Protein AF-A0AAN4ILU3-F1 (afdb_monomer_lite)

Sequence (210 aa):
MNDNFFTFRKIKVTGFNKLDAIIEFGSKLTILYGGSDSGKTYIYYLIRYLLGSEKLKNKDIDHAQGYDLAYLEFNFQGRVMTIERSLQDSAHYRLYDSSIENVSEANLLMVFSKSASSKKSFSSYFYGRLNFKEAKVRTNLSNTLHKFNLNNVFEFFCIDELRVLTEKSLILSDIPSEETKRKSEFKFLLTQRDDTNSLAEKPNKKARYF

InterPro domains:
  IPR027417 P-loop containing nucleoside triphosphate hydrolase [G3DSA:3.40.50.300] (6-152)
  IPR038729 Rad50/SbcC-type AAA domain [PF13476] (15-198)

Secondary structure (DSSP, 8-state):
-----EEEEEEEEE-TTSPPEEEEPPSS------STTSSHHHHHHHHHHHTT-SS-TTTT-GGGTT--EEEEEEEETTEEEEEEEESSTT--EEEESS-GGG--GGGEEEEE-SSTTSTTSHHHHHHHHTT-TT-EEE-STT--EEE--HHHHHHHHS--HHHHTSSS-TTS-SSGGGHHHHHHHHHHHHH---STTPPP----TT----

Structure (mmCIF, N/CA/C/O backbone):
data_AF-A0AAN4ILU3-F1
#
_entry.id   AF-A0AAN4ILU3-F1
#
loop_
_atom_site.group_PDB
_atom_site.id
_atom_site.type_symbol
_atom_site.label_atom_id
_atom_site.label_alt_id
_atom_site.label_comp_id
_atom_site.label_asym_id
_atom_site.label_entity_id
_atom_site.label_seq_id
_atom_site.pdbx_PDB_ins_code
_atom_site.Cartn_x
_atom_site.Cartn_y
_atom_site.Cartn_z
_atom_site.occupancy
_atom_site.B_iso_or_equiv
_atom_site.auth_seq_id
_atom_site.auth_comp_id
_atom_site.auth_asym_id
_atom_site.auth_atom_id
_atom_site.pdbx_PDB_model_num
ATOM 1 N N . MET A 1 1 ? -9.422 -19.130 -15.660 1.00 37.56 1 MET A N 1
ATOM 2 C CA . MET A 1 1 ? -9.490 -17.668 -15.446 1.00 37.56 1 MET A CA 1
ATOM 3 C C . MET A 1 1 ? -8.247 -17.286 -14.668 1.00 37.56 1 MET A C 1
ATOM 5 O O . MET A 1 1 ? -7.858 -18.057 -13.807 1.00 37.56 1 MET A O 1
ATOM 9 N N . ASN A 1 2 ? -7.554 -16.204 -15.021 1.00 43.72 2 ASN A N 1
ATOM 10 C CA . ASN A 1 2 ? -6.330 -15.837 -14.306 1.00 43.72 2 ASN A CA 1
ATOM 11 C C . ASN A 1 2 ? -6.700 -15.322 -12.910 1.00 43.72 2 ASN A C 1
ATOM 13 O O . ASN A 1 2 ? -7.119 -14.180 -12.776 1.00 43.72 2 ASN A O 1
ATOM 17 N N . ASP A 1 3 ? -6.507 -16.144 -11.882 1.00 54.38 3 ASP A N 1
ATOM 18 C CA . ASP A 1 3 ? -6.801 -15.816 -10.478 1.00 54.38 3 ASP A CA 1
ATOM 19 C C . ASP A 1 3 ? -5.844 -14.764 -9.876 1.00 54.38 3 ASP A C 1
ATOM 21 O O . ASP A 1 3 ? -5.890 -14.473 -8.687 1.00 54.38 3 ASP A O 1
ATOM 25 N N . ASN A 1 4 ? -4.983 -14.137 -10.685 1.00 61.78 4 ASN A N 1
ATOM 26 C CA . ASN A 1 4 ? -3.936 -13.204 -10.251 1.00 61.78 4 ASN A CA 1
ATOM 27 C C . ASN A 1 4 ? -4.419 -11.762 -9.999 1.00 61.78 4 ASN A C 1
ATOM 29 O O . ASN A 1 4 ? -3.598 -10.846 -9.947 1.00 61.78 4 ASN A O 1
ATOM 33 N N . PHE A 1 5 ? -5.724 -11.526 -9.856 1.00 76.00 5 PHE A N 1
ATOM 34 C CA . PHE A 1 5 ? -6.229 -10.185 -9.567 1.00 76.00 5 PHE A CA 1
ATOM 35 C C . PHE A 1 5 ? -5.961 -9.796 -8.114 1.00 76.00 5 PHE A C 1
ATOM 37 O O . PHE A 1 5 ? -6.163 -10.582 -7.189 1.00 76.00 5 PHE A O 1
ATOM 44 N N . PHE A 1 6 ? -5.513 -8.557 -7.939 1.00 86.94 6 PHE A N 1
ATOM 45 C CA . PHE A 1 6 ? -5.380 -7.913 -6.645 1.00 86.94 6 PHE A CA 1
ATOM 46 C C . PHE A 1 6 ? -6.500 -6.885 -6.502 1.00 86.94 6 PHE A C 1
ATOM 48 O O . PHE A 1 6 ? -6.551 -5.924 -7.268 1.00 86.94 6 PHE A O 1
ATOM 55 N N . THR A 1 7 ? -7.419 -7.099 -5.563 1.00 91.25 7 THR A N 1
ATOM 56 C CA . THR A 1 7 ? -8.599 -6.234 -5.386 1.00 91.25 7 THR A CA 1
ATOM 57 C C . THR A 1 7 ? -8.759 -5.835 -3.930 1.00 91.25 7 THR A C 1
ATOM 59 O O . THR A 1 7 ? -8.794 -6.712 -3.066 1.00 91.25 7 THR A O 1
ATOM 62 N N . PHE A 1 8 ? -8.929 -4.544 -3.653 1.00 94.94 8 PHE A N 1
ATOM 63 C CA . PHE A 1 8 ? -9.269 -4.071 -2.311 1.00 94.94 8 PHE A CA 1
ATOM 64 C C . PHE A 1 8 ? -10.691 -4.477 -1.924 1.00 94.94 8 PHE A C 1
ATOM 66 O O . PHE A 1 8 ? -11.580 -4.510 -2.772 1.00 94.94 8 PHE A O 1
ATOM 73 N N . ARG A 1 9 ? -10.897 -4.774 -0.639 1.00 96.56 9 ARG A N 1
ATOM 74 C CA . ARG A 1 9 ? -12.207 -5.124 -0.070 1.00 96.56 9 ARG A CA 1
ATOM 75 C C . ARG A 1 9 ? -12.631 -4.153 1.016 1.00 96.56 9 ARG A C 1
ATOM 77 O O . ARG A 1 9 ? -13.738 -3.632 0.975 1.00 96.56 9 ARG A O 1
ATOM 84 N N . LYS A 1 10 ? -11.741 -3.884 1.969 1.00 97.88 10 LYS A N 1
ATOM 85 C CA . LYS A 1 10 ? -12.025 -3.003 3.102 1.00 97.88 10 LYS A CA 1
ATOM 86 C C . LYS A 1 10 ? -10.745 -2.333 3.581 1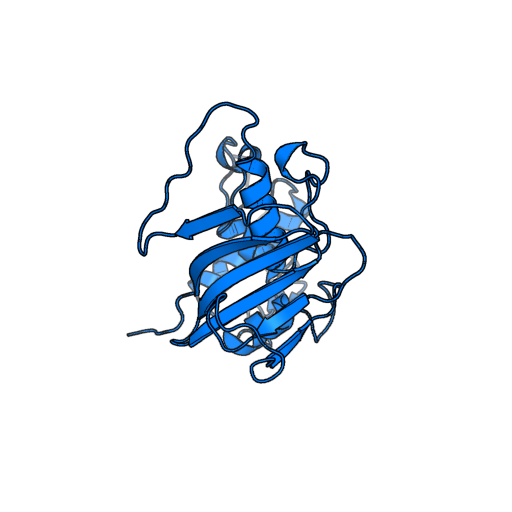.00 97.88 10 LYS A C 1
ATOM 88 O O . LYS A 1 10 ? -9.688 -2.960 3.594 1.00 97.88 10 LYS A O 1
ATOM 93 N N . ILE A 1 11 ? -10.841 -1.077 3.992 1.00 97.81 11 ILE A N 1
ATOM 94 C CA . ILE A 1 11 ? -9.804 -0.396 4.770 1.00 97.81 11 ILE A CA 1
ATOM 95 C C . ILE A 1 11 ? -10.413 0.052 6.098 1.00 97.81 11 ILE A C 1
ATOM 97 O O . ILE A 1 11 ? -11.548 0.528 6.125 1.00 97.81 11 ILE A O 1
ATOM 101 N N . LYS A 1 12 ? -9.680 -0.139 7.194 1.00 97.69 12 LYS A N 1
ATOM 102 C CA . LYS A 1 12 ? -10.098 0.243 8.550 1.00 97.69 12 LYS A CA 1
ATOM 103 C C . LYS A 1 12 ? -8.968 0.976 9.242 1.00 97.69 12 LYS A C 1
ATOM 105 O O . LYS A 1 12 ? -7.814 0.570 9.107 1.00 97.69 12 LYS A O 1
ATOM 110 N N . VAL A 1 13 ? -9.296 1.996 10.017 1.00 96.19 13 VAL A N 1
ATOM 111 C CA . VAL A 1 13 ? -8.383 2.580 11.002 1.00 96.19 13 VAL A CA 1
ATOM 112 C C . VAL A 1 13 ? -9.001 2.479 12.388 1.00 96.19 13 VAL A C 1
ATOM 114 O O . VAL A 1 13 ? -10.208 2.657 12.546 1.00 96.19 13 VAL A O 1
ATOM 117 N N . THR A 1 14 ? -8.170 2.158 13.376 1.00 96.00 14 THR A N 1
ATOM 118 C CA . THR A 1 14 ? -8.584 1.931 14.765 1.00 96.00 14 THR A CA 1
ATOM 119 C C . THR A 1 14 ? -7.681 2.714 15.708 1.00 96.00 14 THR A C 1
ATOM 121 O O . THR A 1 14 ? -6.510 2.963 15.403 1.00 96.00 14 THR A O 1
ATOM 124 N N . GLY A 1 15 ? -8.212 3.107 16.858 1.00 95.06 15 GLY A N 1
ATOM 125 C CA . GLY A 1 15 ? -7.497 3.926 17.829 1.00 95.06 15 GLY A CA 1
ATOM 126 C C . GLY A 1 15 ? -8.102 3.809 19.216 1.00 95.06 15 GLY A C 1
ATOM 127 O O . GLY A 1 15 ? -9.288 3.502 19.358 1.00 95.06 15 GLY A O 1
ATOM 128 N N . PHE A 1 16 ? -7.296 4.033 20.250 1.00 92.81 16 PHE A N 1
ATOM 129 C CA . PHE A 1 16 ? -7.795 3.966 21.622 1.00 92.81 16 PHE A CA 1
ATOM 130 C C . PHE A 1 16 ? -8.901 5.009 21.851 1.00 92.81 16 PHE A C 1
ATOM 132 O O . PHE A 1 16 ? -8.722 6.192 21.566 1.00 92.81 16 PHE A O 1
ATOM 139 N N . ASN A 1 17 ? -10.055 4.574 22.370 1.00 92.19 17 ASN A N 1
ATOM 140 C CA . ASN A 1 17 ? -11.247 5.411 22.577 1.00 92.19 17 ASN A CA 1
ATOM 141 C C . ASN A 1 17 ? -11.759 6.144 21.317 1.00 92.19 17 ASN A C 1
ATOM 143 O O . ASN A 1 17 ? -12.451 7.160 21.426 1.00 92.19 17 ASN A O 1
ATOM 147 N N . LYS A 1 18 ? -11.452 5.639 20.118 1.00 93.81 18 LYS A N 1
ATOM 148 C CA . LYS A 1 18 ? -12.031 6.103 18.853 1.00 93.81 18 LYS A CA 1
ATOM 149 C C . LYS A 1 18 ? -12.938 5.023 18.281 1.00 93.81 18 LYS A C 1
ATOM 151 O O . LYS A 1 18 ? -12.657 3.837 18.410 1.00 93.81 18 LYS A O 1
ATOM 156 N N . LEU A 1 19 ? -14.025 5.447 17.642 1.00 95.62 19 LEU A N 1
ATOM 157 C CA . LEU A 1 19 ? -14.807 4.543 16.805 1.00 95.62 19 LEU A CA 1
ATOM 158 C C . LEU A 1 19 ? -13.986 4.179 15.572 1.00 95.62 19 LEU A C 1
ATOM 160 O O . LEU A 1 19 ? -13.342 5.049 14.988 1.00 95.62 19 LEU A O 1
ATOM 164 N N . ASP A 1 20 ? -14.040 2.914 15.174 1.00 96.12 20 ASP A N 1
ATOM 165 C CA . ASP A 1 20 ? -13.395 2.454 13.951 1.00 96.12 20 ASP A CA 1
ATOM 166 C C . ASP A 1 20 ? -13.955 3.212 12.741 1.00 96.12 20 ASP A C 1
ATOM 168 O O . ASP A 1 20 ? -15.171 3.279 12.538 1.00 96.12 20 ASP A O 1
ATOM 172 N N . ALA A 1 21 ? -13.068 3.749 11.902 1.00 94.94 21 ALA A N 1
ATOM 173 C CA . ALA A 1 21 ? -13.454 4.286 10.603 1.00 94.94 21 ALA A CA 1
ATOM 174 C C . ALA A 1 21 ? -13.175 3.242 9.524 1.00 94.94 21 ALA A C 1
ATOM 176 O O . ALA A 1 21 ? -12.057 2.736 9.405 1.00 94.94 21 ALA A O 1
ATOM 177 N N . ILE A 1 22 ? -14.206 2.919 8.745 1.00 96.62 22 ILE A N 1
ATOM 178 C CA . ILE A 1 22 ? -14.201 1.822 7.777 1.00 96.62 22 ILE A CA 1
ATOM 179 C C . ILE A 1 22 ? -14.662 2.341 6.418 1.00 96.62 22 ILE A C 1
ATOM 181 O O . ILE A 1 22 ? -15.647 3.070 6.321 1.00 96.62 22 ILE A O 1
ATOM 185 N N . ILE A 1 23 ? -13.973 1.919 5.361 1.00 96.56 23 ILE A N 1
ATOM 186 C CA . ILE A 1 23 ? -14.431 2.064 3.978 1.00 96.56 23 ILE A CA 1
ATOM 187 C C . ILE A 1 23 ? -14.477 0.676 3.351 1.00 96.56 23 ILE A C 1
ATOM 189 O O . ILE A 1 23 ? -13.476 -0.043 3.336 1.00 96.56 23 ILE A O 1
ATOM 193 N N . GLU A 1 24 ? -15.637 0.324 2.807 1.00 97.12 24 GLU A N 1
ATOM 194 C CA . GLU A 1 24 ? -15.836 -0.889 2.019 1.00 97.12 24 GLU A CA 1
ATOM 195 C C . GLU A 1 24 ? -15.724 -0.554 0.531 1.00 97.12 24 GLU A C 1
ATOM 197 O O . GLU A 1 24 ? -16.360 0.377 0.035 1.00 97.12 24 GLU A O 1
ATOM 202 N N . PHE A 1 25 ? -14.890 -1.303 -0.186 1.00 96.50 25 PHE A N 1
ATOM 203 C CA . PHE A 1 25 ? -14.702 -1.130 -1.618 1.00 96.50 25 PHE A CA 1
ATOM 204 C C . PHE A 1 25 ? -15.668 -2.031 -2.386 1.00 96.50 25 PHE A C 1
ATOM 206 O O . PHE A 1 25 ? -15.774 -3.232 -2.133 1.00 96.50 25 PHE A O 1
ATOM 213 N N . GLY A 1 26 ? -16.344 -1.454 -3.375 1.00 93.56 26 GLY A N 1
ATOM 214 C CA . GLY A 1 26 ? -17.123 -2.204 -4.348 1.00 93.56 26 GLY A CA 1
ATOM 215 C C . GLY A 1 26 ? -16.232 -3.093 -5.219 1.00 93.56 26 GLY A C 1
ATOM 216 O O . GLY A 1 26 ? -15.081 -2.770 -5.506 1.00 93.56 26 GLY A O 1
ATOM 217 N N . SER A 1 27 ? -16.797 -4.193 -5.718 1.00 87.38 27 SER A N 1
ATOM 218 C CA . SER A 1 27 ? -16.075 -5.196 -6.520 1.00 87.38 27 SER A CA 1
ATOM 219 C C . SER A 1 27 ? -15.610 -4.712 -7.900 1.00 87.38 27 SER A C 1
ATOM 221 O O . SER A 1 27 ? -14.814 -5.391 -8.547 1.00 87.38 27 SER A O 1
ATOM 223 N N . LYS A 1 28 ? -16.118 -3.565 -8.371 1.00 88.56 28 LYS A N 1
ATOM 224 C CA . LYS A 1 28 ? -15.802 -2.992 -9.692 1.00 88.56 28 LYS A CA 1
ATOM 225 C C . LYS A 1 28 ? -15.369 -1.533 -9.623 1.00 88.56 28 LYS A C 1
ATOM 227 O O . LYS A 1 28 ? -14.376 -1.165 -10.238 1.00 88.56 28 LYS A O 1
ATOM 232 N N . LEU A 1 29 ? -16.129 -0.706 -8.909 1.00 91.88 29 LEU A N 1
ATOM 233 C CA . LEU A 1 29 ? -15.893 0.728 -8.796 1.00 91.88 29 LEU A CA 1
ATOM 234 C C . LEU A 1 29 ? -16.312 1.204 -7.409 1.00 91.88 29 LEU A C 1
ATOM 236 O O . LEU A 1 29 ? -17.384 0.848 -6.926 1.00 91.88 29 LEU A O 1
ATOM 240 N N . THR A 1 30 ? -15.468 2.038 -6.811 1.00 94.38 30 THR A N 1
ATOM 241 C CA . THR A 1 30 ? -15.756 2.769 -5.577 1.00 94.38 30 THR A CA 1
ATOM 242 C C . THR A 1 30 ? -15.466 4.236 -5.842 1.00 94.38 30 THR A C 1
ATOM 244 O O . THR A 1 30 ? -14.364 4.564 -6.276 1.00 94.38 30 THR A O 1
ATOM 247 N N . ILE A 1 31 ? -16.437 5.111 -5.589 1.00 94.38 31 ILE A N 1
ATOM 248 C CA . ILE A 1 31 ? -16.259 6.561 -5.693 1.00 94.38 31 ILE A CA 1
ATOM 249 C C . ILE A 1 31 ? -16.353 7.137 -4.285 1.00 94.38 31 ILE A C 1
ATOM 251 O O . ILE A 1 31 ? -17.403 7.066 -3.652 1.00 94.38 31 ILE A O 1
ATOM 255 N N . LEU A 1 32 ? -15.252 7.712 -3.805 1.00 91.81 32 LEU A N 1
ATOM 256 C CA . LEU A 1 32 ? -15.216 8.446 -2.545 1.00 91.81 32 LEU A CA 1
ATOM 257 C C . LEU A 1 32 ? -15.432 9.930 -2.840 1.00 91.81 32 LEU A C 1
ATOM 259 O O . LEU A 1 32 ? -14.599 10.564 -3.488 1.00 91.81 32 LEU A O 1
ATOM 263 N N . TYR A 1 33 ? -16.546 10.481 -2.369 1.00 91.88 33 TYR A N 1
ATOM 264 C CA . TYR A 1 33 ? -16.917 11.879 -2.578 1.00 91.88 33 TYR A CA 1
ATOM 265 C C . TYR A 1 33 ? -17.096 12.602 -1.239 1.00 91.88 33 TYR A C 1
ATOM 267 O O . TYR A 1 33 ? -17.330 11.986 -0.204 1.00 91.88 33 TYR A O 1
ATOM 275 N N . GLY A 1 34 ? -16.949 13.925 -1.254 1.00 89.12 34 GLY A N 1
ATOM 276 C CA . GLY A 1 34 ? -17.040 14.775 -0.066 1.00 89.12 34 GLY A CA 1
ATOM 277 C C . GLY A 1 34 ? -16.370 16.126 -0.301 1.00 89.12 34 GLY A C 1
ATOM 278 O O . GLY A 1 34 ? -15.635 16.278 -1.281 1.00 89.12 34 GLY A O 1
ATOM 279 N N . GLY A 1 35 ? -16.596 17.088 0.597 1.00 86.56 35 GLY A N 1
ATOM 280 C CA . GLY A 1 35 ? -16.031 18.442 0.507 1.00 86.56 35 GLY A CA 1
ATOM 281 C C . GLY A 1 35 ? -14.499 18.474 0.469 1.00 86.56 35 GLY A C 1
ATOM 282 O O . GLY A 1 35 ? -13.842 17.471 0.752 1.00 86.56 35 GLY A O 1
ATOM 283 N N . SER A 1 36 ? -13.907 19.609 0.094 1.00 81.75 36 SER A N 1
ATOM 284 C CA . SER A 1 36 ? -12.446 19.763 0.164 1.00 81.75 36 SER A CA 1
ATOM 285 C C . SER A 1 36 ? -11.936 19.478 1.584 1.00 81.75 36 SER A C 1
ATOM 287 O O . SER A 1 36 ? -12.674 19.659 2.548 1.00 81.75 36 SER A O 1
ATOM 289 N N . ASP A 1 37 ? -10.706 18.977 1.692 1.00 79.81 37 ASP A N 1
ATOM 290 C CA . ASP A 1 37 ? -10.033 18.661 2.965 1.00 79.81 37 ASP A CA 1
ATOM 291 C C . ASP A 1 37 ? -10.713 17.600 3.862 1.00 79.81 37 ASP A C 1
ATOM 293 O O . ASP A 1 37 ? -10.384 17.409 5.024 1.00 79.81 37 ASP A O 1
ATOM 297 N N . SER A 1 38 ? -11.628 16.803 3.304 1.00 84.12 38 SER A N 1
ATOM 298 C CA . SER A 1 38 ? -12.340 15.750 4.046 1.00 84.12 38 SER A CA 1
ATOM 299 C C . SER A 1 38 ? -11.543 14.444 4.246 1.00 84.12 38 SER A C 1
ATOM 301 O O . SER A 1 38 ? -12.139 13.379 4.400 1.00 84.12 38 SER A O 1
ATOM 303 N N . GLY A 1 39 ? -10.214 14.459 4.104 1.00 85.44 39 GLY A N 1
ATOM 304 C CA . GLY A 1 39 ? -9.369 13.259 4.240 1.00 85.44 39 GLY A CA 1
ATOM 305 C C . GLY A 1 39 ? -9.294 12.311 3.025 1.00 85.44 39 GLY A C 1
ATOM 306 O O . GLY A 1 39 ? -8.656 11.263 3.111 1.00 85.44 39 GLY A O 1
ATOM 307 N N . LYS A 1 40 ? -9.861 12.660 1.859 1.00 90.88 40 LYS A N 1
ATOM 308 C CA . LYS A 1 40 ? -9.776 11.826 0.631 1.00 90.88 40 LYS A CA 1
ATOM 309 C C . LYS A 1 40 ? -8.332 11.562 0.191 1.00 90.88 40 LYS A C 1
ATOM 311 O O . LYS A 1 40 ? -7.943 10.420 -0.046 1.00 90.88 40 LYS A O 1
ATOM 316 N N . THR A 1 41 ? -7.518 12.613 0.143 1.00 90.81 41 THR A N 1
ATOM 317 C CA . THR A 1 41 ? -6.097 12.524 -0.223 1.00 90.81 41 THR A CA 1
ATOM 318 C C . THR A 1 41 ? -5.301 11.713 0.805 1.00 90.81 41 THR A C 1
ATOM 320 O O . THR A 1 41 ? -4.363 11.002 0.450 1.00 90.81 41 THR A O 1
ATOM 323 N N . TYR A 1 42 ? -5.703 11.743 2.079 1.00 92.19 42 TYR A N 1
ATOM 324 C CA . TYR A 1 42 ? -5.103 10.902 3.113 1.00 92.19 42 TYR A CA 1
ATOM 325 C C . TYR A 1 42 ? -5.381 9.415 2.885 1.00 92.19 42 TYR A C 1
ATOM 327 O O . TYR A 1 42 ? -4.452 8.619 2.966 1.00 92.19 42 TYR A O 1
ATOM 335 N N . ILE A 1 43 ? -6.609 9.035 2.512 1.00 92.94 43 ILE A N 1
ATOM 336 C CA . ILE A 1 43 ? -6.954 7.636 2.198 1.00 92.94 43 ILE A CA 1
ATOM 337 C C . ILE A 1 43 ? -6.069 7.094 1.066 1.00 92.94 43 ILE A C 1
ATOM 339 O O . ILE A 1 43 ? -5.560 5.977 1.162 1.00 92.94 43 ILE A O 1
ATOM 343 N N . TYR A 1 44 ? -5.812 7.898 0.029 1.00 92.56 44 TYR A N 1
ATOM 344 C CA . TYR A 1 44 ? -4.876 7.538 -1.041 1.00 92.56 44 TYR A CA 1
ATOM 345 C C . TYR A 1 44 ? -3.470 7.227 -0.498 1.00 92.56 44 TYR A C 1
ATOM 347 O O . TYR A 1 44 ? -2.892 6.175 -0.796 1.00 92.56 44 TYR A O 1
ATOM 355 N N . TYR A 1 45 ? -2.921 8.109 0.343 1.00 92.25 45 TYR A N 1
ATOM 356 C CA . TYR A 1 45 ? -1.603 7.893 0.943 1.00 92.25 45 TYR A CA 1
ATOM 357 C C . TYR A 1 45 ? -1.580 6.743 1.947 1.00 92.25 45 TYR A C 1
ATOM 359 O O . TYR A 1 45 ? -0.563 6.055 2.048 1.00 92.25 45 TYR A O 1
ATOM 367 N N . LEU A 1 46 ? -2.688 6.490 2.637 1.00 93.75 46 LEU A N 1
ATOM 368 C CA . LEU A 1 46 ? -2.835 5.370 3.550 1.00 93.75 46 LEU A CA 1
ATOM 369 C C . LEU A 1 46 ? -2.788 4.033 2.805 1.00 93.75 46 LEU A C 1
ATOM 371 O O . LEU A 1 46 ? -2.052 3.137 3.211 1.00 93.75 46 LEU A O 1
ATOM 375 N N . ILE A 1 47 ? -3.481 3.917 1.668 1.00 93.50 47 ILE A N 1
ATOM 376 C CA . ILE A 1 47 ? -3.396 2.734 0.798 1.00 93.50 47 ILE A CA 1
ATOM 377 C C . ILE A 1 47 ? -1.955 2.543 0.315 1.00 93.50 47 ILE A C 1
ATOM 379 O O . ILE A 1 47 ? -1.385 1.465 0.475 1.00 93.50 47 ILE A O 1
ATOM 383 N N . ARG A 1 48 ? -1.316 3.599 -0.206 1.00 90.94 48 ARG A N 1
ATOM 384 C CA . ARG A 1 48 ? 0.100 3.570 -0.620 1.00 90.94 48 ARG A CA 1
ATOM 385 C C . ARG A 1 48 ? 1.026 3.106 0.507 1.00 90.94 48 ARG A C 1
ATOM 387 O O . ARG A 1 48 ? 1.975 2.364 0.259 1.00 90.94 48 ARG A O 1
ATOM 394 N N . TYR A 1 49 ? 0.767 3.557 1.729 1.00 91.06 49 TYR A N 1
ATOM 395 C CA . TYR A 1 49 ? 1.522 3.191 2.919 1.00 91.06 49 TYR A CA 1
ATOM 396 C C . TYR A 1 49 ? 1.318 1.723 3.300 1.00 91.06 49 TYR A C 1
ATOM 398 O O . TYR A 1 49 ? 2.297 1.012 3.516 1.00 91.06 49 TYR A O 1
ATOM 406 N N . LEU A 1 50 ? 0.084 1.222 3.301 1.00 92.12 50 LEU A N 1
ATOM 407 C CA . LEU A 1 50 ? -0.209 -0.193 3.561 1.00 92.12 50 LEU A CA 1
ATOM 408 C C . LEU A 1 50 ? 0.413 -1.110 2.494 1.00 92.12 50 LEU A C 1
ATOM 410 O O . LEU A 1 50 ? 0.887 -2.193 2.820 1.00 92.12 50 LEU A O 1
ATOM 414 N N . LEU A 1 51 ? 0.544 -0.631 1.254 1.00 89.62 51 LEU A N 1
ATOM 415 C CA . LEU A 1 51 ? 1.235 -1.313 0.149 1.00 89.62 51 LEU A CA 1
ATOM 416 C C . LEU A 1 51 ? 2.764 -1.123 0.142 1.00 89.62 51 LEU A C 1
ATOM 418 O O . LEU A 1 51 ? 3.421 -1.351 -0.873 1.00 89.62 51 LEU A O 1
ATOM 422 N N . GLY A 1 52 ? 3.356 -0.716 1.267 1.00 87.75 52 GLY A N 1
ATOM 423 C CA . GLY A 1 52 ? 4.804 -0.765 1.469 1.00 87.75 52 GLY A CA 1
ATOM 424 C C . GLY A 1 52 ? 5.569 0.534 1.214 1.00 87.75 52 GLY A C 1
ATOM 425 O O . GLY A 1 52 ? 6.798 0.517 1.294 1.00 87.75 52 GLY A O 1
ATOM 426 N N . SER A 1 53 ? 4.904 1.674 0.975 1.00 87.06 53 SER A N 1
ATOM 427 C CA . SER A 1 53 ? 5.597 2.970 1.058 1.00 87.06 53 SER A CA 1
ATOM 428 C C . SER A 1 53 ? 6.196 3.156 2.462 1.00 87.06 53 SER A C 1
ATOM 430 O O . SER A 1 53 ? 5.573 2.824 3.470 1.00 87.06 53 SER A O 1
ATOM 432 N N . GLU A 1 54 ? 7.422 3.675 2.557 1.00 85.88 54 GLU A N 1
ATOM 433 C CA . GLU A 1 54 ? 8.144 3.727 3.840 1.00 85.88 54 GLU A CA 1
ATOM 434 C C . GLU A 1 54 ? 7.544 4.729 4.832 1.00 85.88 54 GLU A C 1
ATOM 436 O O . GLU A 1 54 ? 7.573 4.487 6.040 1.00 85.88 54 GLU A O 1
ATOM 441 N N . LYS A 1 55 ? 6.984 5.829 4.314 1.00 87.00 55 LYS A N 1
ATOM 442 C CA . LYS A 1 55 ? 6.396 6.926 5.087 1.00 87.00 55 LYS A CA 1
ATOM 443 C C . LYS A 1 55 ? 4.947 7.155 4.683 1.00 87.00 55 LYS A C 1
ATOM 445 O O . LYS A 1 55 ? 4.628 7.157 3.491 1.00 87.00 55 LYS A O 1
ATOM 450 N N . LEU A 1 56 ? 4.102 7.399 5.679 1.00 89.00 56 LEU A N 1
ATOM 451 C CA . LEU A 1 56 ? 2.755 7.911 5.476 1.00 89.00 56 LEU A CA 1
ATOM 452 C C .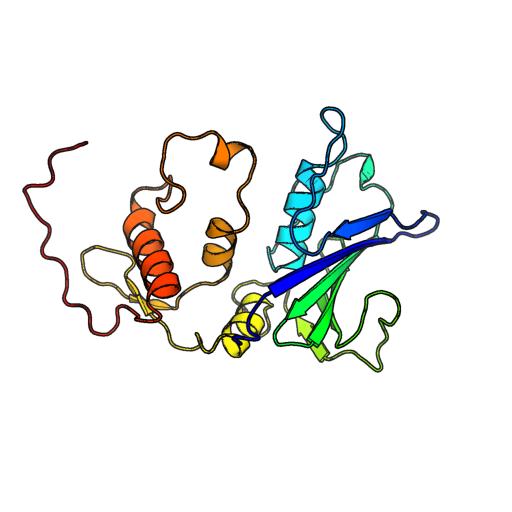 LEU A 1 56 ? 2.835 9.427 5.277 1.00 89.00 56 LEU A C 1
ATOM 454 O O . LEU A 1 56 ? 3.367 10.143 6.126 1.00 89.00 56 LEU A O 1
ATOM 458 N N . LYS A 1 57 ? 2.342 9.909 4.136 1.00 88.00 57 LYS A N 1
ATOM 459 C CA . LYS A 1 57 ? 2.216 11.345 3.865 1.00 88.00 57 LYS A CA 1
ATOM 460 C C . LYS A 1 57 ? 0.919 11.877 4.474 1.00 88.00 57 LYS A C 1
ATOM 462 O O . LYS A 1 57 ? -0.035 11.122 4.632 1.00 88.00 57 LYS A O 1
ATOM 467 N N . ASN A 1 58 ? 0.894 13.174 4.777 1.00 82.69 58 ASN A N 1
ATOM 468 C CA . ASN A 1 58 ? -0.266 13.877 5.336 1.00 82.69 58 ASN A CA 1
ATOM 469 C C . ASN A 1 58 ? -0.800 13.233 6.627 1.00 82.69 58 ASN A C 1
ATOM 471 O O . ASN A 1 58 ? -2.003 13.191 6.852 1.00 82.69 58 ASN A O 1
ATOM 475 N N . LYS A 1 59 ? 0.095 12.707 7.471 1.00 78.00 59 LYS A N 1
ATOM 476 C CA . LYS A 1 59 ? -0.284 12.056 8.733 1.00 78.00 59 LYS A CA 1
ATOM 477 C C . LYS A 1 59 ? -0.893 13.021 9.760 1.00 78.00 59 LYS A C 1
ATOM 479 O O . LYS A 1 59 ? -1.608 12.572 10.643 1.00 78.00 59 LYS A O 1
ATOM 484 N N . ASP A 1 60 ? -0.614 14.317 9.627 1.00 79.06 60 ASP A N 1
ATOM 485 C CA . ASP A 1 60 ? -0.963 15.344 10.613 1.00 79.06 60 ASP A CA 1
ATOM 486 C C . ASP A 1 60 ? -2.349 15.975 10.369 1.00 79.06 60 ASP A C 1
ATOM 488 O O . ASP A 1 60 ? -2.648 17.028 10.922 1.00 79.06 60 ASP A O 1
ATOM 492 N N . ILE A 1 61 ? -3.202 15.359 9.539 1.00 83.75 61 ILE A N 1
ATOM 493 C CA . ILE A 1 61 ? -4.580 15.834 9.354 1.00 83.75 61 ILE A CA 1
ATOM 494 C C . ILE A 1 61 ? -5.412 15.602 10.622 1.00 83.75 61 ILE A C 1
ATOM 496 O O . ILE A 1 61 ? -5.289 14.563 11.276 1.00 83.75 61 ILE A O 1
ATOM 500 N N . ASP A 1 62 ? -6.328 16.519 10.928 1.00 83.00 62 ASP A N 1
ATOM 501 C CA . ASP A 1 62 ? -7.168 16.439 12.132 1.00 83.00 62 ASP A CA 1
ATOM 502 C C . ASP A 1 62 ? -7.981 15.139 12.190 1.00 83.00 62 ASP A C 1
ATOM 504 O O . ASP A 1 62 ? -8.091 14.499 13.236 1.00 83.00 62 ASP A O 1
ATOM 508 N N . HIS A 1 63 ? -8.484 14.679 11.041 1.00 82.00 63 HIS A N 1
ATOM 509 C CA . HIS A 1 63 ? -9.262 13.442 10.949 1.00 82.00 63 HIS A CA 1
ATOM 510 C C . HIS A 1 63 ? -8.459 12.165 11.253 1.00 82.00 63 HIS A C 1
ATOM 512 O O . HIS A 1 63 ? -9.067 11.133 11.532 1.00 82.00 63 HIS A O 1
ATOM 518 N N . ALA A 1 64 ? -7.123 12.208 11.207 1.00 85.25 64 ALA A N 1
ATOM 519 C CA . ALA A 1 64 ? -6.266 11.069 11.543 1.00 85.25 64 ALA A CA 1
ATOM 520 C C . ALA A 1 64 ? -5.900 11.024 13.038 1.00 85.25 64 ALA A C 1
ATOM 522 O O . ALA A 1 64 ? -5.384 10.011 13.513 1.00 85.25 64 ALA A O 1
ATOM 523 N N . GLN A 1 65 ? -6.170 12.093 13.797 1.00 87.31 65 GLN A N 1
ATOM 524 C CA . GLN A 1 65 ? -5.766 12.181 15.196 1.00 87.31 65 GLN A CA 1
ATOM 525 C C . GLN A 1 65 ? -6.489 11.155 16.078 1.00 87.31 65 GLN A C 1
ATOM 527 O O . GLN A 1 65 ? -7.722 11.076 16.132 1.00 87.31 65 GLN A O 1
ATOM 532 N N . GLY A 1 66 ? -5.688 10.409 16.838 1.00 90.38 66 GLY A N 1
ATOM 533 C CA . GLY A 1 66 ? -6.145 9.374 17.762 1.00 90.38 66 GLY A CA 1
ATOM 534 C C . GLY A 1 66 ? -6.341 7.997 17.130 1.00 90.38 66 GLY A C 1
ATOM 535 O O . GLY A 1 66 ? -6.754 7.096 17.848 1.00 90.38 66 GLY A O 1
ATOM 536 N N . TYR A 1 67 ? -6.052 7.818 15.836 1.00 93.31 67 TYR A N 1
ATOM 537 C CA . TYR A 1 67 ? -5.921 6.493 15.227 1.00 93.31 67 TYR A CA 1
ATOM 538 C C . TYR A 1 67 ? -4.467 6.009 15.283 1.00 93.31 67 TYR A C 1
ATOM 540 O O . TYR A 1 67 ? -3.537 6.767 15.009 1.00 93.31 67 TYR A O 1
ATOM 548 N N . ASP A 1 68 ? -4.276 4.721 15.572 1.00 92.44 68 ASP A N 1
ATOM 549 C CA . ASP A 1 68 ? -2.961 4.117 15.829 1.00 92.44 68 ASP A CA 1
ATOM 550 C C . ASP A 1 68 ? -2.614 2.980 14.862 1.00 92.44 68 ASP A C 1
ATOM 552 O O . ASP A 1 68 ? -1.436 2.741 14.568 1.00 92.44 68 ASP A O 1
ATOM 556 N N . LEU A 1 69 ? -3.629 2.275 14.358 1.00 94.69 69 LEU A N 1
ATOM 557 C CA . LEU A 1 69 ? -3.485 1.130 13.462 1.00 94.69 69 LEU A CA 1
ATOM 558 C C . LEU A 1 69 ? -4.353 1.318 12.225 1.00 94.69 69 LEU A C 1
ATOM 560 O O . LEU A 1 69 ? -5.466 1.840 12.292 1.00 94.69 69 LEU A O 1
ATOM 564 N N . ALA A 1 70 ? -3.839 0.847 11.098 1.00 95.88 70 ALA A N 1
ATOM 565 C CA . ALA A 1 70 ? -4.553 0.775 9.843 1.00 95.88 70 ALA A CA 1
ATOM 566 C C . ALA A 1 70 ? -4.482 -0.632 9.267 1.00 95.88 70 ALA A C 1
ATOM 568 O O . ALA A 1 70 ? -3.467 -1.322 9.379 1.00 95.88 70 ALA A O 1
ATOM 569 N N . TYR A 1 71 ? -5.558 -1.018 8.600 1.00 97.69 71 TYR A N 1
ATOM 570 C CA . TYR A 1 71 ? -5.744 -2.345 8.053 1.00 97.69 71 TYR A CA 1
ATOM 571 C C . TYR A 1 71 ? -6.246 -2.250 6.619 1.00 97.69 71 TYR A C 1
ATOM 573 O O . TYR A 1 71 ? -7.152 -1.466 6.343 1.00 97.69 71 TYR A O 1
ATOM 581 N N . LEU A 1 72 ? -5.707 -3.072 5.722 1.00 97.69 72 LEU A N 1
ATOM 582 C CA . LEU A 1 72 ? -6.193 -3.227 4.352 1.00 97.69 72 LEU A CA 1
ATOM 583 C C . LEU A 1 72 ? -6.492 -4.696 4.078 1.00 97.69 72 LEU A C 1
ATOM 585 O O . LEU A 1 72 ? -5.572 -5.509 3.999 1.00 97.69 72 LEU A O 1
ATOM 589 N N . GLU A 1 73 ? -7.769 -5.009 3.888 1.00 98.06 73 GLU A N 1
ATOM 590 C CA . GLU A 1 73 ? -8.233 -6.297 3.387 1.00 98.06 73 GLU A CA 1
ATOM 591 C C . GLU A 1 73 ? -8.248 -6.284 1.856 1.00 98.06 73 GLU A C 1
ATOM 593 O O . GLU A 1 73 ? -8.802 -5.375 1.224 1.00 98.06 73 GLU A O 1
ATOM 598 N N . PHE A 1 74 ? -7.680 -7.318 1.247 1.00 95.38 74 PHE A N 1
ATOM 599 C CA . PHE A 1 74 ? -7.652 -7.493 -0.199 1.00 95.38 74 PHE A CA 1
ATOM 600 C C . PHE A 1 74 ? -7.809 -8.965 -0.585 1.00 95.38 74 PHE A C 1
ATOM 602 O O . PHE A 1 74 ? -7.513 -9.868 0.195 1.00 95.38 74 PHE A O 1
ATOM 609 N N . ASN A 1 75 ? -8.255 -9.205 -1.819 1.00 93.81 75 ASN A N 1
ATOM 610 C CA . ASN A 1 75 ? -8.097 -10.509 -2.450 1.00 93.81 75 ASN A CA 1
ATOM 611 C C . ASN A 1 75 ? -6.809 -10.526 -3.263 1.00 93.81 75 ASN A C 1
ATOM 613 O O . ASN A 1 75 ? -6.528 -9.574 -3.993 1.00 93.81 75 ASN A O 1
ATOM 617 N N . PHE A 1 76 ? -6.075 -11.628 -3.190 1.00 90.44 76 PHE A N 1
ATOM 618 C CA . PHE A 1 76 ? -4.940 -11.891 -4.059 1.00 90.44 76 PHE A CA 1
ATOM 619 C C . PHE A 1 76 ? -4.802 -13.393 -4.292 1.00 90.44 76 PHE A C 1
ATOM 621 O O . PHE A 1 76 ? -4.715 -14.161 -3.336 1.00 90.44 76 PHE A O 1
ATOM 628 N N . GLN A 1 77 ? -4.785 -13.828 -5.557 1.00 87.94 77 GLN A N 1
ATOM 629 C CA . GLN A 1 77 ? -4.626 -15.251 -5.905 1.00 87.94 77 GLN A CA 1
ATOM 630 C C . GLN A 1 77 ? -5.676 -16.155 -5.241 1.00 87.94 77 GLN A C 1
ATOM 632 O O . GLN A 1 77 ? -5.353 -17.208 -4.692 1.00 87.94 77 GLN A O 1
ATOM 637 N N . GLY A 1 78 ? -6.933 -15.699 -5.246 1.00 88.31 78 GLY A N 1
ATOM 638 C CA . GLY A 1 78 ? -8.072 -16.412 -4.658 1.00 88.31 78 GLY A CA 1
ATOM 639 C C . GLY A 1 78 ? -8.118 -16.425 -3.126 1.00 88.31 78 GLY A C 1
ATOM 640 O O . GLY A 1 78 ? -8.997 -17.070 -2.562 1.00 88.31 78 GLY A O 1
ATOM 641 N N . ARG A 1 79 ? -7.204 -15.727 -2.439 1.00 92.19 79 ARG A N 1
ATOM 642 C CA . ARG A 1 79 ? -7.155 -15.656 -0.970 1.00 92.19 79 ARG A CA 1
ATOM 643 C C . ARG A 1 79 ? -7.561 -14.286 -0.460 1.00 92.19 79 ARG A C 1
ATOM 645 O O . ARG A 1 79 ? -7.194 -13.283 -1.068 1.00 92.19 79 ARG A O 1
ATOM 652 N N . VAL A 1 80 ? -8.264 -14.263 0.669 1.00 95.75 80 VAL A N 1
ATOM 653 C CA . VAL A 1 80 ? -8.545 -13.043 1.434 1.00 95.75 80 VAL A CA 1
ATOM 654 C C . VAL A 1 80 ? -7.412 -12.841 2.424 1.00 95.75 80 VAL A C 1
ATOM 656 O O . VAL A 1 80 ? -7.144 -13.719 3.236 1.00 95.75 80 VAL A O 1
ATOM 659 N N . MET A 1 81 ? -6.757 -11.691 2.352 1.00 96.69 81 MET A N 1
ATOM 660 C CA . MET A 1 81 ? -5.617 -11.369 3.197 1.00 96.69 81 MET A CA 1
ATOM 661 C C . MET A 1 81 ? -5.777 -9.974 3.780 1.00 96.69 81 MET A C 1
ATOM 663 O O . MET A 1 81 ? -6.396 -9.104 3.161 1.00 96.69 81 MET A O 1
ATOM 667 N N . THR A 1 82 ? -5.161 -9.745 4.936 1.00 98.00 82 THR A N 1
ATOM 668 C CA . THR A 1 82 ? -5.180 -8.439 5.602 1.00 98.00 82 THR A CA 1
ATOM 669 C C . THR A 1 82 ? -3.766 -7.982 5.922 1.00 98.00 82 THR A C 1
ATOM 671 O O . THR A 1 82 ? -2.990 -8.725 6.521 1.00 98.00 82 THR A O 1
ATOM 674 N N . ILE A 1 83 ? -3.428 -6.752 5.534 1.00 96.75 83 ILE A N 1
ATOM 675 C CA . ILE A 1 83 ? -2.244 -6.049 6.041 1.00 96.75 83 ILE A CA 1
ATOM 676 C C . ILE A 1 83 ? -2.657 -5.212 7.241 1.00 96.75 83 ILE A C 1
ATOM 678 O O . ILE A 1 83 ? -3.617 -4.463 7.132 1.00 96.75 83 ILE A O 1
ATOM 682 N N . GLU A 1 84 ? -1.901 -5.287 8.331 1.00 96.12 84 GLU A N 1
ATOM 683 C CA . GLU A 1 84 ? -1.970 -4.386 9.485 1.00 96.12 84 GLU A CA 1
ATOM 684 C C . GLU A 1 84 ? -0.689 -3.556 9.546 1.00 96.12 84 GLU A C 1
ATOM 686 O O . GLU A 1 84 ? 0.415 -4.099 9.454 1.00 96.12 84 GLU A O 1
ATOM 691 N N . ARG A 1 85 ? -0.804 -2.246 9.755 1.00 94.06 85 ARG A N 1
ATOM 692 C CA . ARG A 1 85 ? 0.346 -1.362 9.949 1.00 94.06 85 ARG A CA 1
ATOM 693 C C . ARG A 1 85 ? 0.041 -0.277 10.970 1.00 94.06 85 ARG A C 1
ATOM 695 O O . ARG A 1 85 ? -1.032 0.318 10.938 1.00 94.06 85 ARG A O 1
ATOM 702 N N . SER A 1 86 ? 1.013 0.027 11.829 1.00 92.25 86 SER A N 1
ATOM 703 C CA . SER A 1 86 ? 0.916 1.200 12.700 1.00 92.25 86 SER A CA 1
ATOM 704 C C . SER A 1 86 ? 0.976 2.491 11.897 1.00 92.25 86 SER A C 1
ATOM 706 O O . SER A 1 86 ? 1.766 2.614 10.963 1.00 92.25 86 SER A O 1
ATOM 708 N N . LEU A 1 87 ? 0.158 3.460 12.297 1.00 90.75 87 LEU A N 1
ATOM 709 C CA . LEU A 1 87 ? 0.186 4.832 11.796 1.00 90.75 87 LEU A CA 1
ATOM 710 C C . LEU A 1 87 ? 1.318 5.659 12.431 1.00 90.75 87 LEU A C 1
ATOM 712 O O . LEU A 1 87 ? 1.639 6.745 11.947 1.00 90.75 87 LEU A O 1
ATOM 716 N N . GLN A 1 88 ? 1.965 5.128 13.473 1.00 82.12 88 GLN A N 1
ATOM 717 C CA . GLN A 1 88 ? 3.144 5.710 14.103 1.00 82.12 88 GLN A CA 1
ATOM 718 C C . GLN A 1 88 ? 4.427 5.225 13.397 1.00 82.12 88 GLN A C 1
ATOM 720 O O . GLN A 1 88 ? 4.508 4.108 12.886 1.00 82.12 88 GLN A O 1
ATOM 725 N N . ASP A 1 89 ? 5.459 6.072 13.347 1.00 68.12 89 ASP A N 1
ATOM 726 C CA . ASP A 1 89 ? 6.609 5.936 12.430 1.00 68.12 89 ASP A CA 1
ATOM 727 C C . ASP A 1 89 ? 7.613 4.808 12.794 1.00 68.12 89 ASP A C 1
ATOM 729 O O . ASP A 1 89 ? 8.753 4.801 12.322 1.00 68.12 89 ASP A O 1
ATOM 733 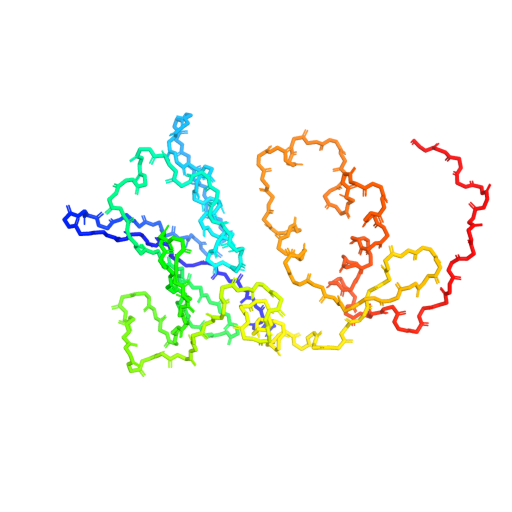N N . SER A 1 90 ? 7.229 3.828 13.617 1.00 59.00 90 SER A N 1
ATOM 734 C CA . SER A 1 90 ? 8.157 2.891 14.272 1.00 59.00 90 SER A CA 1
ATOM 735 C C . SER A 1 90 ? 7.903 1.397 14.032 1.00 59.00 90 SER A C 1
ATOM 737 O O . SER A 1 90 ? 8.759 0.598 14.407 1.00 59.00 90 SER A O 1
ATOM 739 N N . ALA A 1 91 ? 6.808 0.979 13.385 1.00 63.03 91 ALA A N 1
ATOM 740 C CA . ALA A 1 91 ? 6.447 -0.444 13.366 1.00 63.03 91 ALA A CA 1
ATOM 741 C C . ALA A 1 91 ? 6.690 -1.176 12.033 1.00 63.03 91 ALA A C 1
ATOM 743 O O . ALA A 1 91 ? 6.526 -0.643 10.930 1.00 63.03 91 ALA A O 1
ATOM 744 N N . HIS A 1 92 ? 7.024 -2.461 12.168 1.00 70.38 92 HIS A N 1
ATOM 745 C CA . HIS A 1 92 ? 6.794 -3.473 11.144 1.00 70.38 92 HIS A CA 1
ATOM 746 C C . HIS A 1 92 ? 5.300 -3.564 10.808 1.00 70.38 92 HIS A C 1
ATOM 748 O O . HIS A 1 92 ? 4.455 -3.238 11.638 1.00 70.38 92 HIS A O 1
ATOM 754 N N . TYR A 1 93 ? 4.972 -4.025 9.605 1.00 88.62 93 TYR A N 1
ATOM 755 C CA . TYR A 1 93 ? 3.589 -4.269 9.204 1.00 88.62 93 TYR A CA 1
ATOM 756 C C . TYR A 1 93 ? 3.382 -5.748 8.945 1.00 88.62 93 TYR A C 1
ATOM 758 O O . TYR A 1 93 ? 4.277 -6.439 8.454 1.00 88.62 93 TYR A O 1
ATOM 766 N N . ARG A 1 94 ? 2.233 -6.246 9.371 1.00 94.81 94 ARG A N 1
ATOM 767 C CA . ARG A 1 94 ? 1.926 -7.666 9.459 1.00 94.81 94 ARG A CA 1
ATOM 768 C C . ARG A 1 94 ? 0.977 -8.052 8.342 1.00 94.81 94 ARG A C 1
ATOM 770 O O . ARG A 1 94 ? 0.172 -7.238 7.901 1.00 94.81 94 ARG A O 1
ATOM 777 N N . LEU A 1 95 ? 1.098 -9.285 7.879 1.00 96.75 95 LEU A N 1
ATOM 778 C CA . LEU A 1 95 ? 0.235 -9.884 6.873 1.00 96.75 95 LEU A CA 1
ATOM 779 C C . LEU A 1 95 ? -0.448 -11.106 7.472 1.00 96.75 95 LEU A C 1
ATOM 781 O O . LEU A 1 95 ? 0.233 -11.985 8.000 1.00 96.75 95 LEU A O 1
ATOM 785 N N . TYR A 1 96 ? -1.762 -11.182 7.313 1.00 97.75 96 TYR A N 1
ATOM 786 C CA . TYR A 1 96 ? -2.607 -12.258 7.818 1.00 97.75 96 TYR A CA 1
ATOM 787 C C . TYR A 1 96 ? -3.336 -12.966 6.670 1.00 97.75 96 TYR A C 1
ATOM 789 O O . TYR A 1 96 ? -3.731 -12.312 5.701 1.00 97.75 96 TYR A O 1
ATOM 797 N N . ASP A 1 97 ? -3.537 -14.283 6.785 1.00 96.81 97 ASP A N 1
ATOM 798 C CA . ASP A 1 97 ? -4.389 -15.087 5.881 1.00 96.81 97 ASP A CA 1
ATOM 799 C C . ASP A 1 97 ? -5.840 -15.082 6.379 1.00 96.81 97 ASP A C 1
ATOM 801 O O . ASP A 1 97 ? -6.415 -16.109 6.741 1.00 96.81 97 ASP A O 1
ATOM 805 N N . SER A 1 98 ? -6.407 -13.890 6.529 1.00 97.69 98 SER A N 1
ATOM 806 C CA . SER A 1 98 ? -7.763 -13.724 7.035 1.00 97.69 98 SER A CA 1
ATOM 807 C C . SER A 1 98 ? -8.392 -12.419 6.569 1.00 97.69 98 SER A C 1
ATOM 809 O O . SER A 1 98 ? -7.716 -11.485 6.123 1.00 97.69 98 SER A O 1
ATOM 811 N N . SER A 1 99 ? -9.718 -12.357 6.703 1.00 97.94 99 SER A N 1
ATOM 812 C CA . SER A 1 99 ? -10.446 -11.094 6.685 1.00 97.94 99 SER A CA 1
ATOM 813 C C . SER A 1 99 ? -10.068 -10.237 7.888 1.00 97.94 99 SER A C 1
ATOM 815 O O . SER A 1 99 ? -9.678 -10.738 8.945 1.00 97.94 99 SER A O 1
ATOM 817 N N . ILE A 1 100 ? -10.298 -8.944 7.757 1.00 97.31 100 ILE A N 1
ATOM 818 C CA . ILE A 1 100 ? -9.971 -7.926 8.750 1.00 97.31 100 ILE A CA 1
ATOM 819 C C . ILE A 1 100 ? -10.667 -8.105 10.102 1.00 97.31 100 ILE A C 1
ATOM 821 O O . ILE A 1 100 ? -10.108 -7.735 11.129 1.00 97.31 100 ILE A O 1
ATOM 825 N N . GLU A 1 101 ? -11.852 -8.720 10.121 1.00 96.44 101 GLU A N 1
ATOM 826 C CA . GLU A 1 101 ? -12.574 -9.025 11.367 1.00 96.44 101 GLU A CA 1
ATOM 827 C C . GLU A 1 101 ? -12.027 -10.267 12.093 1.00 96.44 101 GLU A C 1
ATOM 829 O O . GLU A 1 101 ? -12.352 -10.502 13.249 1.00 96.44 101 GLU A O 1
ATOM 834 N N . ASN A 1 102 ? -11.186 -11.057 11.419 1.00 97.12 102 ASN A N 1
ATOM 835 C CA . ASN A 1 102 ? -10.616 -12.312 11.918 1.00 97.12 102 ASN A CA 1
ATOM 836 C C . ASN A 1 102 ? -9.082 -12.235 12.019 1.00 97.12 102 ASN A C 1
ATOM 838 O O . ASN A 1 102 ? -8.386 -13.257 11.948 1.00 97.12 102 ASN A O 1
ATOM 842 N N . VAL A 1 103 ? -8.521 -11.026 12.100 1.00 97.06 103 VAL A N 1
ATOM 843 C CA . VAL A 1 103 ? -7.087 -10.828 12.338 1.00 97.06 103 VAL A CA 1
ATOM 844 C C . VAL A 1 103 ? -6.747 -11.345 13.732 1.00 97.06 103 VAL A C 1
ATOM 846 O O . VAL A 1 103 ? -7.356 -10.964 14.727 1.00 97.06 103 VAL A O 1
ATOM 849 N N . SER A 1 104 ? -5.780 -12.254 13.792 1.00 96.38 104 SER A N 1
ATOM 850 C CA . SER A 1 104 ? -5.252 -12.813 15.033 1.00 96.38 104 SER A CA 1
ATOM 851 C C . SER A 1 104 ? -3.875 -13.419 14.778 1.00 96.38 104 SER A C 1
ATOM 853 O O . SER A 1 104 ? -3.531 -13.736 13.637 1.00 96.38 104 SER A O 1
ATOM 855 N N . GLU A 1 105 ? -3.103 -13.637 15.841 1.00 96.31 105 GLU A N 1
ATOM 856 C CA . GLU A 1 105 ? -1.791 -14.292 15.751 1.00 96.31 105 GLU A CA 1
ATOM 857 C C . GLU A 1 105 ? -1.865 -15.707 15.152 1.00 96.31 105 GLU A C 1
ATOM 859 O O . GLU A 1 105 ? -0.931 -16.133 14.479 1.00 96.31 105 GLU A O 1
ATOM 864 N N . ALA A 1 106 ? -2.992 -16.414 15.302 1.00 97.06 106 ALA A N 1
ATOM 865 C CA . ALA A 1 106 ? -3.192 -17.733 14.694 1.00 97.06 106 ALA A CA 1
ATOM 866 C C . ALA A 1 106 ? -3.149 -17.703 13.154 1.00 97.06 106 ALA A C 1
ATOM 868 O O . ALA A 1 106 ? -2.794 -18.700 12.528 1.00 97.06 106 ALA A O 1
ATOM 869 N N . ASN A 1 107 ? -3.472 -16.553 12.552 1.00 96.81 107 ASN A N 1
ATOM 870 C CA . ASN A 1 107 ? -3.543 -16.366 11.102 1.00 96.81 107 ASN A CA 1
ATOM 871 C C . ASN A 1 107 ? -2.373 -15.520 10.566 1.00 96.81 107 ASN A C 1
ATOM 873 O O . ASN A 1 107 ? -2.396 -15.110 9.402 1.00 96.81 107 ASN A O 1
ATOM 877 N N . LEU A 1 108 ? -1.369 -15.211 11.399 1.00 97.19 108 LEU A N 1
ATOM 878 C CA . LEU A 1 108 ? -0.215 -14.405 11.005 1.00 97.19 108 LEU A CA 1
ATOM 879 C C . LEU A 1 108 ? 0.655 -15.172 10.002 1.00 97.19 108 LEU A C 1
ATOM 881 O O . LEU A 1 108 ? 1.228 -16.214 10.310 1.00 97.19 108 LEU A O 1
ATOM 885 N N . LEU A 1 109 ? 0.814 -14.612 8.804 1.00 95.00 109 LEU A N 1
ATOM 886 C CA . LEU A 1 109 ? 1.672 -15.173 7.762 1.00 95.00 109 LEU A CA 1
ATOM 887 C C . LEU A 1 109 ? 3.087 -14.608 7.800 1.00 95.00 109 LEU A C 1
ATOM 889 O O . LEU A 1 109 ? 4.058 -15.331 7.574 1.00 95.00 109 LEU A O 1
ATOM 893 N N . MET A 1 110 ? 3.214 -13.291 7.976 1.00 93.81 110 MET A N 1
ATOM 894 C CA . MET A 1 110 ? 4.502 -12.616 7.853 1.00 93.81 110 MET A CA 1
ATOM 895 C C . MET A 1 110 ? 4.524 -11.268 8.566 1.00 93.81 110 MET A C 1
ATOM 897 O O . MET A 1 110 ? 3.539 -10.538 8.593 1.00 93.81 110 MET A O 1
ATOM 901 N N . VAL A 1 111 ? 5.710 -10.908 9.055 1.00 93.81 111 VAL A N 1
ATOM 902 C CA . VAL A 1 111 ? 6.046 -9.558 9.505 1.00 93.81 111 VAL A CA 1
ATOM 903 C C . VAL A 1 111 ? 7.008 -8.935 8.495 1.00 93.81 111 VAL A C 1
ATOM 905 O O . VAL A 1 111 ? 8.125 -9.426 8.296 1.00 93.81 111 VAL A O 1
ATOM 908 N N . PHE A 1 112 ? 6.577 -7.863 7.838 1.00 91.06 112 PHE A N 1
ATOM 909 C CA . PHE A 1 112 ? 7.368 -7.155 6.844 1.00 91.06 112 PHE A CA 1
ATOM 910 C C . PHE A 1 112 ? 8.355 -6.170 7.474 1.00 91.06 112 PHE A C 1
ATOM 912 O O . PHE A 1 112 ? 8.107 -5.532 8.500 1.00 91.06 112 PHE A O 1
ATOM 919 N N . SER A 1 113 ? 9.497 -5.992 6.816 1.00 88.19 113 SER A N 1
ATOM 920 C CA . SER A 1 113 ? 10.414 -4.893 7.115 1.00 88.19 113 SER A CA 1
ATOM 921 C C . SER A 1 113 ? 9.830 -3.566 6.631 1.00 88.19 113 SER A C 1
ATOM 923 O O . SER A 1 113 ? 9.291 -3.494 5.527 1.00 88.19 113 SER A O 1
ATOM 925 N N . LYS A 1 114 ? 10.003 -2.502 7.427 1.00 80.62 114 LYS A N 1
ATOM 926 C CA . LYS A 1 114 ? 9.662 -1.126 7.031 1.00 80.62 114 LYS A CA 1
ATOM 927 C C . LYS A 1 114 ? 10.442 -0.669 5.796 1.00 80.62 114 LYS A C 1
ATOM 929 O O . LYS A 1 114 ? 9.910 0.095 4.998 1.00 80.62 114 LYS A O 1
ATOM 934 N N . SER A 1 115 ? 11.687 -1.126 5.656 1.00 84.00 115 SER A N 1
ATOM 935 C CA . SER A 1 115 ? 12.545 -0.740 4.540 1.00 84.00 115 SER A CA 1
ATOM 936 C C . SER A 1 115 ? 12.068 -1.398 3.251 1.00 84.00 115 SER A C 1
ATOM 938 O O . SER A 1 115 ? 12.018 -2.628 3.146 1.00 84.00 115 SER A O 1
ATOM 940 N N . ALA A 1 116 ? 11.765 -0.576 2.250 1.00 77.56 116 ALA A N 1
ATOM 941 C CA . ALA A 1 116 ? 11.282 -1.027 0.953 1.00 77.56 116 ALA A CA 1
ATOM 942 C C . ALA A 1 116 ? 12.301 -1.915 0.216 1.00 77.56 116 ALA A C 1
ATOM 944 O O . ALA A 1 116 ? 11.912 -2.835 -0.505 1.00 77.56 116 ALA A O 1
ATOM 945 N N . SER A 1 117 ? 13.599 -1.676 0.431 1.00 79.50 117 SER A N 1
ATOM 946 C CA . SER A 1 117 ? 14.701 -2.433 -0.178 1.00 79.50 117 SER A CA 1
ATOM 947 C C . SER A 1 117 ? 14.979 -3.780 0.501 1.00 79.50 117 SER A C 1
ATOM 949 O O . SER A 1 117 ? 15.770 -4.579 -0.004 1.00 79.50 117 SER A O 1
ATOM 951 N N . SER A 1 118 ? 14.327 -4.067 1.630 1.00 84.88 118 SER A N 1
ATOM 952 C CA . SER A 1 118 ? 14.494 -5.330 2.343 1.00 84.88 118 SER A CA 1
ATOM 953 C C . SER A 1 118 ? 13.944 -6.516 1.551 1.00 84.88 118 SER A C 1
ATOM 955 O O . SER A 1 118 ? 12.863 -6.455 0.967 1.00 84.88 118 SER A O 1
ATOM 957 N N . LYS A 1 119 ? 14.623 -7.667 1.636 1.00 84.69 119 LYS A N 1
ATOM 958 C CA . LYS A 1 119 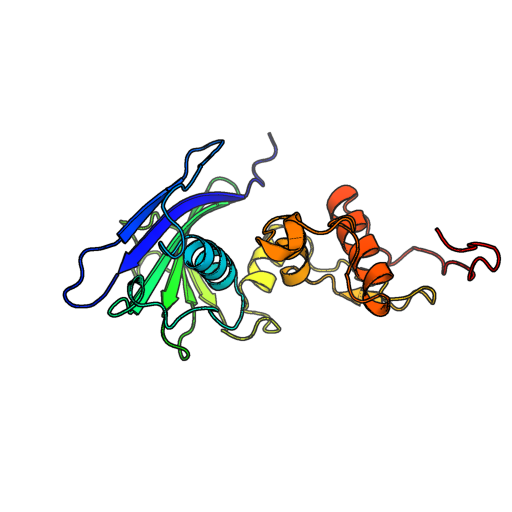? 14.118 -8.945 1.094 1.00 84.69 119 LYS A CA 1
ATOM 959 C C . LYS A 1 119 ? 12.821 -9.413 1.769 1.00 84.69 119 LYS A C 1
ATOM 961 O O . LYS A 1 119 ? 12.126 -10.259 1.219 1.00 84.69 119 LYS A O 1
ATOM 966 N N . LYS A 1 120 ? 12.509 -8.874 2.953 1.00 88.44 120 LYS A N 1
ATOM 967 C CA . LYS A 1 120 ? 11.261 -9.101 3.694 1.00 88.44 120 LYS A CA 1
ATOM 968 C C . LYS A 1 120 ? 10.304 -7.902 3.592 1.00 88.44 120 LYS A C 1
ATOM 970 O O . LYS A 1 120 ? 9.527 -7.678 4.510 1.00 88.44 120 LYS A O 1
ATOM 975 N N .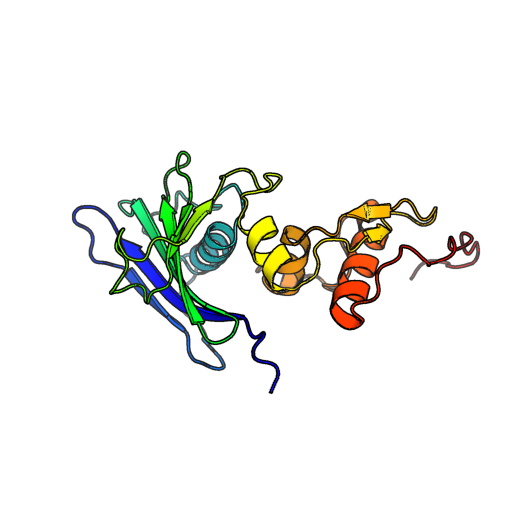 SER A 1 121 ? 10.394 -7.072 2.552 1.00 87.31 121 SER A N 1
ATOM 976 C CA . SER A 1 121 ? 9.401 -6.020 2.291 1.00 87.31 121 SER A CA 1
ATOM 977 C C . SER A 1 121 ? 8.154 -6.594 1.615 1.00 87.31 121 SER A C 1
ATOM 979 O O . SER A 1 121 ? 8.214 -7.655 0.986 1.00 87.31 121 SER A O 1
ATOM 981 N N . PHE A 1 122 ? 7.031 -5.879 1.690 1.00 87.06 122 PHE A N 1
ATOM 982 C CA . PHE A 1 122 ? 5.827 -6.225 0.934 1.00 87.06 122 PHE A CA 1
ATOM 983 C C . PHE A 1 122 ? 6.093 -6.296 -0.561 1.00 87.06 122 PHE A C 1
ATOM 985 O O . PHE A 1 122 ? 5.686 -7.257 -1.202 1.00 87.06 122 PHE A O 1
ATOM 992 N N . SER A 1 123 ? 6.861 -5.352 -1.103 1.00 83.88 123 SER A N 1
ATOM 993 C CA . SER A 1 123 ? 7.253 -5.345 -2.511 1.00 83.88 123 SER A CA 1
ATOM 994 C C . SER A 1 123 ? 7.988 -6.632 -2.885 1.00 83.88 123 SER A C 1
ATOM 996 O O . SER A 1 123 ? 7.663 -7.238 -3.898 1.00 83.88 123 SER A O 1
ATOM 998 N N . SER A 1 124 ? 8.917 -7.106 -2.042 1.00 83.44 124 SER A N 1
ATOM 999 C CA . SER A 1 124 ? 9.623 -8.383 -2.240 1.00 83.44 124 SER A CA 1
ATOM 1000 C C . SER A 1 124 ? 8.697 -9.602 -2.156 1.00 83.44 124 SER A C 1
ATOM 1002 O O . SER A 1 124 ? 8.830 -10.532 -2.953 1.00 83.44 124 SER A O 1
ATOM 1004 N N . TYR A 1 125 ? 7.751 -9.606 -1.214 1.00 86.75 125 TYR A N 1
ATOM 1005 C CA . TYR A 1 125 ? 6.753 -10.669 -1.078 1.00 86.75 125 TYR A CA 1
ATOM 1006 C C . TYR A 1 125 ? 5.827 -10.735 -2.292 1.00 86.75 125 TYR A C 1
ATOM 1008 O O . TYR A 1 125 ? 5.710 -11.779 -2.936 1.00 86.75 125 TYR A O 1
ATOM 1016 N N . PHE A 1 126 ? 5.224 -9.602 -2.642 1.00 83.50 126 PHE A N 1
ATOM 1017 C CA . PHE A 1 126 ? 4.306 -9.477 -3.763 1.00 83.50 126 PHE A CA 1
ATOM 1018 C C . PHE A 1 126 ? 5.017 -9.817 -5.075 1.00 83.50 126 PHE A C 1
ATOM 1020 O O . PHE A 1 126 ? 4.487 -10.549 -5.909 1.00 83.50 126 PHE A O 1
ATOM 1027 N N . TYR A 1 127 ? 6.286 -9.418 -5.198 1.00 79.06 127 TYR A N 1
ATOM 1028 C CA . TYR A 1 127 ? 7.135 -9.832 -6.303 1.00 79.06 127 TYR A CA 1
ATOM 1029 C C . TYR A 1 127 ? 7.319 -11.332 -6.442 1.00 79.06 127 TYR A C 1
ATOM 1031 O O . TYR A 1 127 ? 7.229 -11.862 -7.552 1.00 79.06 127 TYR A O 1
ATOM 1039 N N . GLY A 1 128 ? 7.599 -12.013 -5.332 1.00 80.19 128 GLY A N 1
ATOM 1040 C CA . GLY A 1 128 ? 7.751 -13.461 -5.325 1.00 80.19 128 GLY A CA 1
ATOM 1041 C C . GLY A 1 128 ? 6.476 -14.170 -5.775 1.00 80.19 128 GLY A C 1
ATOM 1042 O O . GLY A 1 128 ? 6.555 -15.169 -6.480 1.00 80.19 128 GLY A O 1
ATOM 1043 N N . ARG A 1 129 ? 5.305 -13.629 -5.422 1.00 83.88 129 ARG A N 1
ATOM 1044 C CA . ARG A 1 129 ? 3.997 -14.206 -5.766 1.00 83.88 129 ARG A CA 1
ATOM 1045 C C . ARG A 1 129 ? 3.581 -13.978 -7.220 1.00 83.88 129 ARG A C 1
ATOM 1047 O O . ARG A 1 129 ? 2.863 -14.810 -7.765 1.00 83.88 129 ARG A O 1
ATOM 1054 N N . LEU A 1 130 ? 4.043 -12.894 -7.845 1.00 79.81 130 LEU A N 1
ATOM 1055 C CA . LEU A 1 130 ? 3.802 -12.593 -9.262 1.00 79.81 130 LEU A CA 1
ATOM 1056 C C . LEU A 1 130 ? 4.795 -13.281 -10.218 1.00 79.81 130 LEU A C 1
ATOM 1058 O O . LEU A 1 130 ? 4.721 -13.064 -11.423 1.00 79.81 130 LEU A O 1
ATOM 1062 N N . ASN A 1 131 ? 5.728 -14.099 -9.711 1.00 74.25 131 ASN A N 1
ATOM 1063 C CA . ASN A 1 131 ? 6.805 -14.720 -10.497 1.00 74.25 131 ASN A CA 1
ATOM 1064 C C . ASN A 1 131 ? 7.743 -13.718 -11.210 1.00 74.25 131 ASN A C 1
ATOM 1066 O O . ASN A 1 131 ? 8.417 -14.055 -12.177 1.00 74.25 131 ASN A O 1
ATOM 1070 N N . PHE A 1 132 ? 7.879 -12.496 -10.690 1.00 75.81 132 PHE A N 1
ATOM 1071 C CA . PHE A 1 132 ? 8.742 -11.449 -11.264 1.00 75.81 132 PHE A CA 1
ATOM 1072 C C . PHE A 1 132 ? 10.192 -11.477 -10.749 1.00 75.81 132 PHE A C 1
ATOM 1074 O O . PHE A 1 132 ? 10.952 -10.535 -10.966 1.00 75.81 132 PHE A O 1
ATOM 1081 N N . LYS A 1 133 ? 10.582 -12.532 -10.023 1.00 62.69 133 LYS A N 1
ATOM 1082 C CA . LYS A 1 133 ? 11.725 -12.547 -9.090 1.00 62.69 133 LYS A CA 1
ATOM 1083 C C . LYS A 1 133 ? 13.076 -12.144 -9.706 1.00 62.69 133 LYS A C 1
ATOM 1085 O O . LYS A 1 133 ? 13.918 -11.617 -8.977 1.00 62.69 133 LYS A O 1
ATOM 1090 N N . GLU A 1 134 ? 13.238 -12.299 -11.019 1.00 73.31 134 GLU A N 1
ATOM 1091 C CA . GLU A 1 134 ? 14.498 -12.092 -11.747 1.00 73.31 134 GLU A CA 1
ATOM 1092 C C . GLU A 1 134 ? 14.410 -11.089 -12.908 1.00 73.31 134 GLU A C 1
ATOM 1094 O O . GLU A 1 134 ? 15.377 -10.933 -13.650 1.00 73.31 134 GLU A O 1
ATOM 1099 N N . ALA A 1 135 ? 13.284 -10.386 -13.067 1.00 84.12 135 ALA A N 1
ATOM 1100 C CA . ALA A 1 135 ? 13.115 -9.456 -14.178 1.00 84.12 135 ALA A CA 1
ATOM 1101 C C . ALA A 1 135 ? 14.096 -8.278 -14.091 1.00 84.12 135 ALA A C 1
ATOM 1103 O O . ALA A 1 135 ? 14.216 -7.616 -13.048 1.00 84.12 135 ALA A O 1
ATOM 1104 N N . LYS A 1 136 ? 14.775 -7.993 -15.206 1.00 89.12 136 LYS A N 1
ATOM 1105 C CA . LYS A 1 136 ? 15.659 -6.834 -15.351 1.00 89.12 136 LYS A CA 1
ATOM 1106 C C . LYS A 1 136 ? 15.112 -5.833 -16.359 1.00 89.12 136 LYS A C 1
ATOM 1108 O O . LYS A 1 136 ? 14.731 -6.184 -17.470 1.00 89.12 136 LYS A O 1
ATOM 1113 N N . VAL A 1 137 ? 15.129 -4.569 -15.970 1.00 89.94 137 VAL A N 1
ATOM 1114 C CA . VAL A 1 137 ? 14.693 -3.433 -16.784 1.00 89.94 137 VAL A CA 1
ATOM 1115 C C . VAL A 1 137 ? 15.888 -2.541 -17.072 1.00 89.94 137 VAL A C 1
ATOM 1117 O O . VAL A 1 137 ? 16.735 -2.326 -16.197 1.00 89.94 137 VAL A O 1
ATOM 1120 N N . ARG A 1 138 ? 15.993 -2.025 -18.296 1.00 90.56 138 ARG A N 1
ATOM 1121 C CA . ARG A 1 138 ? 17.058 -1.076 -18.626 1.00 90.56 138 ARG A CA 1
ATOM 1122 C C . ARG A 1 138 ? 16.761 0.294 -18.026 1.00 90.56 138 ARG A C 1
ATOM 1124 O O . ARG A 1 138 ? 15.621 0.745 -18.038 1.00 90.56 138 ARG A O 1
ATOM 1131 N N . THR A 1 139 ? 17.785 0.988 -17.551 1.00 87.69 139 THR A N 1
ATOM 1132 C CA . THR A 1 139 ? 17.651 2.330 -16.963 1.00 87.69 139 THR A CA 1
ATOM 1133 C C . THR A 1 139 ? 18.105 3.444 -17.888 1.00 87.69 139 THR A C 1
ATOM 1135 O O . THR A 1 139 ? 17.753 4.598 -17.672 1.00 87.69 139 THR A O 1
ATOM 1138 N N . ASN A 1 140 ? 18.841 3.118 -18.950 1.00 85.44 140 ASN A N 1
ATOM 1139 C CA . ASN A 1 140 ? 19.352 4.089 -19.910 1.00 85.44 140 ASN A CA 1
ATOM 1140 C C . ASN A 1 140 ? 19.418 3.514 -21.336 1.00 85.44 140 ASN A C 1
ATOM 1142 O O . ASN A 1 140 ? 19.085 2.353 -21.592 1.00 85.44 140 ASN A O 1
ATOM 1146 N N . LEU A 1 141 ? 19.818 4.360 -22.289 1.00 82.62 141 LEU A N 1
ATOM 1147 C CA . LEU A 1 141 ? 19.987 3.976 -23.695 1.00 82.62 141 LEU A CA 1
ATOM 1148 C C . LEU A 1 141 ? 21.185 3.035 -23.908 1.00 82.62 141 LEU A C 1
ATOM 1150 O O . LEU A 1 141 ? 21.168 2.220 -24.823 1.00 82.62 141 LEU A O 1
ATOM 1154 N N . SER A 1 142 ? 22.179 3.088 -23.017 1.00 82.75 142 SER A N 1
ATOM 1155 C CA . SER A 1 142 ? 23.352 2.202 -23.012 1.00 82.75 142 SER A CA 1
ATOM 1156 C C . SER A 1 142 ? 23.058 0.788 -22.490 1.00 82.75 142 SER A C 1
ATOM 1158 O O . SER A 1 142 ? 23.984 0.003 -22.306 1.00 82.75 142 SER A O 1
ATOM 1160 N N . ASN A 1 143 ? 21.784 0.459 -22.251 1.00 81.69 143 ASN A N 1
ATOM 1161 C CA . ASN A 1 143 ? 21.317 -0.841 -21.776 1.00 81.69 143 ASN A CA 1
ATOM 1162 C C . ASN A 1 143 ? 21.880 -1.263 -20.407 1.00 81.69 143 ASN A C 1
ATOM 1164 O O . ASN A 1 143 ? 22.072 -2.448 -20.141 1.00 81.69 143 ASN A O 1
ATOM 1168 N N . THR A 1 144 ? 22.140 -0.307 -19.512 1.00 87.94 144 THR A N 1
ATOM 1169 C CA . THR A 1 144 ? 22.412 -0.636 -18.108 1.00 87.94 144 THR A CA 1
ATOM 1170 C C . THR A 1 144 ? 21.161 -1.249 -17.491 1.00 87.94 144 THR A C 1
ATOM 1172 O O . THR A 1 144 ? 20.093 -0.641 -17.526 1.00 87.94 144 THR A O 1
ATOM 1175 N N . LEU A 1 145 ? 21.288 -2.454 -16.936 1.00 89.25 145 LEU A N 1
ATOM 1176 C CA . LEU A 1 145 ? 20.168 -3.225 -16.404 1.00 89.25 145 LEU A CA 1
ATOM 1177 C C . LEU A 1 145 ? 20.087 -3.113 -14.884 1.00 89.25 145 LEU A C 1
ATOM 1179 O O . LEU A 1 145 ? 21.081 -3.288 -14.182 1.00 89.25 145 LEU A O 1
ATOM 1183 N N . HIS A 1 146 ? 18.879 -2.902 -14.376 1.00 85.75 146 HIS A N 1
ATOM 1184 C CA . HIS A 1 146 ? 18.569 -2.961 -12.955 1.00 85.75 146 HIS A CA 1
ATOM 1185 C C . HIS A 1 146 ? 17.455 -3.965 -12.700 1.00 85.75 146 HIS A C 1
ATOM 1187 O O . HIS A 1 146 ? 16.643 -4.263 -13.574 1.00 85.75 146 HIS A O 1
ATOM 1193 N N . LYS A 1 147 ? 17.406 -4.483 -11.472 1.00 84.31 147 LYS A N 1
ATOM 1194 C CA . LYS A 1 147 ? 16.281 -5.304 -11.040 1.00 84.31 147 LYS A CA 1
ATOM 1195 C C . LYS A 1 147 ? 15.002 -4.469 -11.084 1.00 84.31 147 LYS A C 1
ATOM 1197 O O . LYS A 1 147 ? 14.986 -3.338 -10.597 1.00 84.31 147 LYS A O 1
ATOM 1202 N N . PHE A 1 148 ? 13.946 -5.046 -11.641 1.00 82.06 148 PHE A N 1
ATOM 1203 C CA . PHE A 1 148 ? 12.612 -4.463 -11.639 1.00 82.06 148 PHE A CA 1
ATOM 1204 C C . PHE A 1 148 ? 12.196 -4.067 -10.207 1.00 82.06 148 PHE A C 1
ATOM 1206 O O . PHE A 1 148 ? 12.366 -4.858 -9.273 1.00 82.06 148 PHE A O 1
ATOM 1213 N N . ASN A 1 149 ? 11.611 -2.876 -9.992 1.00 76.50 149 ASN A N 1
ATOM 1214 C CA . ASN A 1 149 ? 11.163 -2.398 -8.664 1.00 76.50 149 ASN A CA 1
ATOM 1215 C C . ASN A 1 149 ? 9.629 -2.186 -8.562 1.00 76.50 149 ASN A C 1
ATOM 1217 O O . ASN A 1 149 ? 9.061 -1.384 -9.292 1.00 76.50 149 ASN A O 1
ATOM 1221 N N . LEU A 1 150 ? 8.951 -2.890 -7.635 1.00 72.56 150 LEU A N 1
ATOM 1222 C CA . LEU A 1 150 ? 7.482 -2.977 -7.612 1.00 72.56 150 LEU A CA 1
ATOM 1223 C C . LEU A 1 150 ? 6.892 -1.679 -7.076 1.00 72.56 150 LEU A C 1
ATOM 1225 O O . LEU A 1 150 ? 5.745 -1.343 -7.345 1.00 72.56 150 LEU A O 1
ATOM 1229 N N . ASN A 1 151 ? 7.677 -0.924 -6.311 1.00 71.00 151 ASN A N 1
ATOM 1230 C CA . ASN A 1 151 ? 7.222 0.363 -5.813 1.00 71.00 151 ASN A CA 1
ATOM 1231 C C . ASN A 1 151 ? 6.939 1.332 -6.958 1.00 71.00 151 ASN A C 1
ATOM 1233 O O . ASN A 1 151 ? 5.969 2.084 -6.862 1.00 71.00 151 ASN A O 1
ATOM 1237 N N . ASN A 1 152 ? 7.718 1.240 -8.041 1.00 71.94 152 ASN A N 1
ATOM 1238 C CA . ASN A 1 152 ? 7.479 1.984 -9.273 1.00 71.94 152 ASN A CA 1
ATOM 1239 C C . ASN A 1 152 ? 6.219 1.482 -9.989 1.00 71.94 152 ASN A C 1
ATOM 1241 O O . ASN A 1 152 ? 5.475 2.268 -10.562 1.00 71.94 152 ASN A O 1
ATOM 1245 N N . VAL A 1 153 ? 5.927 0.181 -9.906 1.00 74.38 153 VAL A N 1
ATOM 1246 C CA . VAL A 1 153 ? 4.723 -0.417 -10.503 1.00 74.38 153 VAL A CA 1
ATOM 1247 C C . VAL A 1 153 ? 3.453 0.179 -9.914 1.00 74.38 153 VAL A C 1
ATOM 1249 O O . VAL A 1 153 ? 2.532 0.515 -10.655 1.00 74.38 153 VAL A O 1
ATOM 1252 N N . PHE A 1 154 ? 3.407 0.370 -8.593 1.00 79.69 154 PHE A N 1
ATOM 1253 C CA . PHE A 1 154 ? 2.259 1.011 -7.955 1.00 79.69 154 PHE A CA 1
ATOM 1254 C C . PHE A 1 154 ? 2.033 2.449 -8.431 1.00 79.69 154 PHE A C 1
ATOM 1256 O O . PHE A 1 154 ? 0.929 2.943 -8.272 1.00 79.69 154 PHE A O 1
ATOM 1263 N N . GLU A 1 155 ? 3.012 3.130 -9.029 1.00 80.12 155 GLU A N 1
ATOM 1264 C CA . GLU A 1 155 ? 2.798 4.462 -9.618 1.00 80.12 155 GLU A CA 1
ATOM 1265 C C . GLU A 1 155 ? 2.024 4.420 -10.945 1.00 80.12 155 GLU A C 1
ATOM 1267 O O . GLU A 1 155 ? 1.510 5.447 -11.378 1.00 80.12 155 GLU A O 1
ATOM 1272 N N . PHE A 1 156 ? 1.914 3.255 -11.596 1.00 85.25 156 PHE A N 1
ATOM 1273 C CA . PHE A 1 156 ? 1.034 3.084 -12.759 1.00 85.25 156 PHE A CA 1
ATOM 1274 C C . PHE A 1 156 ? -0.427 2.840 -12.361 1.00 85.25 156 PHE A C 1
ATOM 1276 O O . PHE A 1 156 ? -1.322 3.082 -13.165 1.00 85.25 156 PHE A O 1
ATOM 1283 N N . PHE A 1 157 ? -0.667 2.352 -11.139 1.00 85.81 157 PHE A N 1
ATOM 1284 C CA . PHE A 1 157 ? -1.995 1.944 -10.663 1.00 85.81 157 PHE A CA 1
ATOM 1285 C C . PHE A 1 157 ? -2.575 2.880 -9.596 1.00 85.81 157 PHE A C 1
ATOM 1287 O O . PHE A 1 157 ? -3.790 3.012 -9.482 1.00 85.81 157 PHE A O 1
ATOM 1294 N N . CYS A 1 158 ? -1.720 3.537 -8.815 1.00 88.44 158 CYS A N 1
ATOM 1295 C CA . CYS A 1 158 ? -2.080 4.559 -7.843 1.00 88.44 158 CYS A CA 1
ATOM 1296 C C . CYS A 1 158 ? -1.603 5.906 -8.385 1.00 88.44 158 CYS A C 1
ATOM 1298 O O . CYS A 1 158 ? -0.410 6.206 -8.336 1.00 88.44 158 CYS A O 1
ATOM 1300 N N . ILE A 1 159 ? -2.542 6.685 -8.916 1.00 89.62 159 ILE A N 1
ATOM 1301 C CA . ILE A 1 159 ? -2.292 8.000 -9.506 1.00 89.62 159 ILE A CA 1
ATOM 1302 C C . ILE A 1 159 ? -2.835 9.046 -8.536 1.00 89.62 159 ILE A C 1
ATOM 1304 O O . ILE A 1 159 ? -3.992 8.957 -8.126 1.00 89.62 159 ILE A O 1
ATOM 1308 N N . ASP A 1 160 ? -1.998 10.005 -8.146 1.00 89.19 160 ASP A N 1
ATOM 1309 C CA . ASP A 1 160 ? -2.415 11.099 -7.272 1.00 89.19 160 ASP A CA 1
ATOM 1310 C C . ASP A 1 160 ? -3.056 12.264 -8.045 1.00 89.19 160 ASP A C 1
ATOM 1312 O O . ASP A 1 160 ? -3.013 12.339 -9.276 1.00 89.19 160 ASP A O 1
ATOM 1316 N N . GLU A 1 161 ? -3.661 13.177 -7.285 1.00 85.44 161 GLU A N 1
ATOM 1317 C CA . GLU A 1 161 ? -4.383 14.350 -7.785 1.00 85.44 161 GLU A CA 1
ATOM 1318 C C . GLU A 1 161 ? -3.513 15.280 -8.636 1.00 85.44 161 GLU A C 1
ATOM 1320 O O . GLU A 1 161 ? -3.996 15.844 -9.611 1.00 85.44 161 GLU A O 1
ATOM 1325 N N . LEU A 1 162 ? -2.226 15.423 -8.317 1.00 87.81 162 LEU A N 1
ATOM 1326 C CA . LEU A 1 162 ? -1.341 16.274 -9.106 1.00 87.81 162 LEU A CA 1
ATOM 1327 C C . LEU A 1 162 ? -0.988 15.578 -10.417 1.00 87.81 162 LEU A C 1
ATOM 1329 O O . LEU A 1 162 ? -1.019 16.196 -11.479 1.00 87.81 162 LEU A O 1
ATOM 1333 N N . ARG A 1 163 ? -0.688 14.276 -10.358 1.00 86.56 163 ARG A N 1
ATOM 1334 C CA . ARG A 1 163 ? -0.220 13.509 -11.511 1.00 86.56 163 ARG A CA 1
ATOM 1335 C C . ARG A 1 163 ? -1.285 13.320 -12.587 1.00 86.56 163 ARG A C 1
ATOM 1337 O O . ARG A 1 163 ? -0.926 13.282 -13.764 1.00 86.56 163 ARG A O 1
ATOM 1344 N N . VAL A 1 164 ? -2.555 13.178 -12.204 1.00 88.00 164 VAL A N 1
ATOM 1345 C CA . VAL A 1 164 ? -3.669 13.008 -13.156 1.00 88.00 164 VAL A CA 1
ATOM 1346 C C . VAL A 1 164 ? -3.975 14.287 -13.941 1.00 88.00 164 VAL A C 1
ATOM 1348 O O . VAL A 1 164 ? -4.499 14.207 -15.047 1.00 88.00 164 VAL A O 1
ATOM 1351 N N . LEU A 1 165 ? -3.631 15.455 -13.393 1.00 88.19 165 LEU A N 1
ATOM 1352 C CA . LEU A 1 165 ? -3.884 16.758 -14.013 1.00 88.19 165 LEU A CA 1
ATOM 1353 C C . LEU A 1 165 ? -2.796 17.186 -15.008 1.00 88.19 165 LEU A C 1
ATOM 1355 O O . LEU A 1 165 ? -2.950 18.213 -15.665 1.00 88.19 165 LEU A O 1
ATOM 1359 N N . THR A 1 166 ? -1.690 16.443 -15.124 1.00 88.31 166 THR A N 1
ATOM 1360 C CA . THR A 1 166 ? -0.608 16.807 -16.046 1.00 88.31 166 THR A CA 1
ATOM 1361 C C . THR A 1 166 ? -0.850 16.270 -17.457 1.00 88.31 166 THR A C 1
ATOM 1363 O O . THR A 1 166 ? -1.407 15.191 -17.652 1.00 88.31 166 THR A O 1
ATOM 1366 N N . GLU A 1 167 ? -0.364 16.997 -18.465 1.00 86.31 167 GLU A N 1
ATOM 1367 C CA . GLU A 1 167 ? -0.462 16.587 -19.877 1.00 86.31 167 GLU A CA 1
ATOM 1368 C C . GLU A 1 167 ? 0.474 15.416 -20.225 1.00 86.31 167 GLU A C 1
ATOM 1370 O O . GLU A 1 167 ? 0.299 14.719 -21.228 1.00 86.31 167 GLU A O 1
ATOM 1375 N N . LYS A 1 168 ? 1.496 15.175 -19.395 1.00 85.75 168 LYS A N 1
ATOM 1376 C CA . LYS A 1 168 ? 2.498 14.138 -19.639 1.00 85.75 168 LYS A CA 1
ATOM 1377 C C . LYS A 1 168 ? 1.900 12.755 -19.388 1.00 85.75 168 LYS A C 1
ATOM 1379 O O . LYS A 1 168 ? 1.396 12.475 -18.304 1.00 85.75 168 LYS A O 1
ATOM 1384 N N . SER A 1 169 ? 2.047 11.834 -20.342 1.00 87.12 169 SER A N 1
ATOM 1385 C CA . SER A 1 169 ? 1.586 10.439 -20.202 1.00 87.12 169 SER A CA 1
ATOM 1386 C C . SER A 1 169 ? 2.062 9.788 -18.898 1.00 87.12 169 SER A C 1
ATOM 1388 O O . SER A 1 169 ? 3.245 9.883 -18.582 1.00 87.12 169 SER A O 1
ATOM 1390 N N . LEU A 1 170 ? 1.177 9.080 -18.182 1.00 84.56 170 LEU A N 1
ATOM 1391 C CA . LEU A 1 170 ? 1.448 8.360 -16.916 1.00 84.56 170 LEU A CA 1
ATOM 1392 C C . LEU A 1 170 ? 2.586 7.326 -17.015 1.00 84.56 170 LEU A C 1
ATOM 1394 O O . LEU A 1 170 ? 3.229 6.976 -16.019 1.00 84.56 170 LEU A O 1
ATOM 1398 N N . ILE A 1 171 ? 2.851 6.861 -18.238 1.00 86.38 171 ILE A N 1
ATOM 1399 C CA . ILE A 1 171 ? 3.938 5.934 -18.567 1.00 86.38 171 ILE A CA 1
ATOM 1400 C C . ILE A 1 171 ? 5.300 6.642 -18.509 1.00 86.38 171 ILE A C 1
ATOM 1402 O O . ILE A 1 171 ? 6.328 6.001 -18.306 1.00 86.38 171 ILE A O 1
ATOM 1406 N N . LEU A 1 172 ? 5.329 7.963 -18.679 1.00 84.81 172 LEU A N 1
ATOM 1407 C CA . LEU A 1 172 ? 6.542 8.768 -18.667 1.00 84.81 172 LEU A CA 1
ATOM 1408 C C . LEU A 1 172 ? 6.781 9.376 -17.285 1.00 84.81 172 LEU A C 1
ATOM 1410 O O . LEU A 1 172 ? 5.852 9.756 -16.569 1.00 84.81 172 LEU A O 1
ATOM 1414 N N . SER A 1 173 ? 8.060 9.440 -16.921 1.00 80.69 173 SER A N 1
ATOM 1415 C CA . SER A 1 173 ? 8.512 10.086 -15.694 1.00 80.69 173 SER A CA 1
ATOM 1416 C C . SER A 1 173 ? 8.596 11.585 -15.926 1.00 80.69 173 SER A C 1
ATOM 1418 O O . SER A 1 173 ? 9.050 11.998 -16.989 1.00 80.69 173 SER A O 1
ATOM 1420 N N . ASP A 1 174 ? 8.249 12.406 -14.940 1.00 77.69 174 ASP A N 1
ATOM 1421 C CA . ASP A 1 174 ? 8.510 13.851 -14.997 1.00 77.69 174 ASP A CA 1
ATOM 1422 C C . ASP A 1 174 ? 10.015 14.165 -14.937 1.00 77.69 174 ASP A C 1
ATOM 1424 O O . ASP A 1 174 ? 10.449 15.225 -15.376 1.00 77.69 174 ASP A O 1
ATOM 1428 N N . ILE A 1 175 ? 10.826 13.202 -14.484 1.00 83.06 175 ILE A N 1
ATOM 1429 C CA . ILE A 1 175 ? 12.287 13.268 -14.465 1.00 83.06 175 ILE A CA 1
ATOM 1430 C C . ILE A 1 175 ? 12.829 12.612 -15.750 1.00 83.06 175 ILE A C 1
ATOM 1432 O O . ILE A 1 175 ? 12.733 11.384 -15.876 1.00 83.06 175 ILE A O 1
ATOM 1436 N N . PRO A 1 176 ? 13.444 13.368 -16.686 1.00 83.44 176 PRO A N 1
ATOM 1437 C CA . PRO A 1 176 ? 13.885 12.838 -17.982 1.00 83.44 176 PRO A CA 1
ATOM 1438 C C . PRO A 1 176 ? 14.834 11.635 -17.886 1.00 83.44 176 PRO A C 1
ATOM 1440 O O . PRO A 1 176 ? 14.746 10.707 -18.690 1.00 83.44 176 PRO A O 1
ATOM 1443 N N . SER A 1 177 ? 15.714 11.604 -16.879 1.00 84.19 177 SER A N 1
ATOM 1444 C CA . SER A 1 177 ? 16.658 10.496 -16.675 1.00 84.19 177 SER A CA 1
ATOM 1445 C C . SER A 1 177 ? 15.980 9.170 -16.317 1.00 84.19 177 SER A C 1
ATOM 1447 O O . SER A 1 177 ? 16.539 8.113 -16.591 1.00 84.19 177 SER A O 1
ATOM 1449 N N . GLU A 1 178 ? 14.768 9.203 -15.757 1.00 86.31 178 GLU A N 1
ATOM 1450 C CA . GLU A 1 178 ? 14.018 8.004 -15.361 1.00 86.31 178 GLU A CA 1
ATOM 1451 C C . GLU A 1 178 ? 13.074 7.501 -16.468 1.00 86.31 178 GLU A C 1
ATOM 1453 O O . GLU A 1 178 ? 12.486 6.427 -16.338 1.00 86.31 178 GLU A O 1
ATOM 1458 N N . GLU A 1 179 ? 12.909 8.232 -17.577 1.00 88.31 179 GLU A N 1
ATOM 1459 C CA . GLU A 1 179 ? 11.950 7.858 -18.627 1.00 88.31 179 GLU A CA 1
ATOM 1460 C C . GLU A 1 179 ? 12.248 6.498 -19.255 1.00 88.31 179 GLU A C 1
ATOM 1462 O O . GLU A 1 179 ? 11.328 5.720 -19.512 1.00 88.31 179 GLU A O 1
ATOM 1467 N N . THR A 1 180 ? 13.526 6.196 -19.496 1.00 89.75 180 THR A N 1
ATOM 1468 C CA . THR A 1 180 ? 13.921 4.914 -20.097 1.00 89.75 180 THR A CA 1
ATOM 1469 C C . THR A 1 180 ? 13.543 3.753 -19.183 1.00 89.75 180 THR A C 1
ATOM 1471 O O . THR A 1 180 ? 12.939 2.779 -19.635 1.00 89.75 180 THR A O 1
ATOM 1474 N N . LYS A 1 181 ? 13.829 3.899 -17.886 1.00 89.12 181 LYS A N 1
ATOM 1475 C CA . LYS A 1 181 ? 13.454 2.931 -16.859 1.00 89.12 181 LYS A CA 1
ATOM 1476 C C . LYS A 1 181 ? 11.944 2.746 -16.794 1.00 89.12 181 LYS A C 1
ATOM 1478 O O . LYS A 1 181 ? 11.476 1.620 -16.896 1.00 89.12 181 LYS A O 1
ATOM 1483 N N . ARG A 1 182 ? 11.174 3.834 -16.712 1.00 88.44 182 ARG A N 1
ATOM 1484 C CA . ARG A 1 182 ? 9.710 3.772 -16.585 1.00 88.44 182 ARG A CA 1
ATOM 1485 C C . ARG A 1 182 ? 9.047 3.118 -17.804 1.00 88.44 182 ARG A C 1
ATOM 1487 O O . ARG A 1 182 ? 8.157 2.286 -17.647 1.00 88.44 182 ARG A O 1
ATOM 1494 N N . LYS A 1 183 ? 9.533 3.411 -19.018 1.00 89.88 183 LYS A N 1
ATOM 1495 C CA . LYS A 1 183 ? 9.095 2.734 -20.254 1.00 89.88 183 LYS A CA 1
ATOM 1496 C C . LYS A 1 183 ? 9.400 1.237 -20.227 1.00 89.88 183 LYS A C 1
ATOM 1498 O O . LYS A 1 183 ? 8.547 0.439 -20.606 1.00 89.88 183 LYS A O 1
ATOM 1503 N N . SER A 1 184 ? 10.599 0.860 -19.787 1.00 90.25 184 SER A N 1
ATOM 1504 C CA . SER A 1 184 ? 11.008 -0.541 -19.667 1.00 90.25 184 SER A CA 1
ATOM 1505 C C . SER A 1 184 ? 10.179 -1.296 -18.620 1.00 90.25 184 SER A C 1
ATOM 1507 O O . SER A 1 184 ? 9.672 -2.381 -18.897 1.00 90.25 184 SER A O 1
ATOM 1509 N N . GLU A 1 185 ? 9.939 -0.683 -17.460 1.00 89.75 185 GLU A N 1
ATOM 1510 C CA . GLU A 1 185 ? 9.071 -1.211 -16.403 1.00 89.75 185 GLU A CA 1
ATOM 1511 C C . GLU A 1 185 ? 7.646 -1.450 -16.915 1.00 89.75 185 GLU A C 1
ATOM 1513 O O . GLU A 1 185 ? 7.094 -2.535 -16.735 1.00 89.75 185 GLU A O 1
ATOM 1518 N N . PHE A 1 186 ? 7.073 -0.479 -17.629 1.00 89.94 186 PHE A N 1
ATOM 1519 C CA . PHE A 1 186 ? 5.746 -0.619 -18.225 1.00 89.94 186 PHE A CA 1
ATOM 1520 C C . PHE A 1 186 ? 5.704 -1.688 -19.332 1.00 89.94 186 PHE A C 1
ATOM 1522 O O . PHE A 1 186 ? 4.792 -2.514 -19.364 1.00 89.94 186 PHE A O 1
ATOM 1529 N N . LYS A 1 187 ? 6.720 -1.743 -20.207 1.00 90.44 187 LYS A N 1
ATOM 1530 C CA . LYS A 1 187 ? 6.872 -2.806 -21.218 1.00 90.44 187 LYS A CA 1
ATOM 1531 C C . LYS A 1 187 ? 6.906 -4.185 -20.560 1.00 90.44 187 LYS A C 1
ATOM 1533 O O . LYS A 1 187 ? 6.236 -5.100 -21.045 1.00 90.44 187 LYS A O 1
ATOM 1538 N N . PHE A 1 188 ? 7.671 -4.346 -19.482 1.00 88.69 188 PHE A N 1
ATOM 1539 C CA . PHE A 1 188 ? 7.752 -5.609 -18.758 1.00 88.69 188 PHE A CA 1
ATOM 1540 C C . PHE A 1 188 ? 6.382 -6.013 -18.201 1.00 88.69 188 PHE A C 1
ATOM 1542 O O . PHE A 1 188 ? 5.974 -7.153 -18.394 1.00 88.69 188 PHE A O 1
ATOM 1549 N N . LEU A 1 189 ? 5.623 -5.084 -17.610 1.00 86.12 189 LEU A N 1
ATOM 1550 C CA . LEU A 1 189 ? 4.267 -5.367 -17.119 1.00 86.12 189 LEU A CA 1
ATOM 1551 C C . LEU A 1 189 ? 3.318 -5.843 -18.226 1.00 86.12 189 LEU A C 1
ATOM 1553 O O . LEU A 1 189 ? 2.529 -6.759 -18.004 1.00 86.12 189 LEU A O 1
ATOM 1557 N N . LEU A 1 190 ? 3.404 -5.247 -19.418 1.00 87.94 190 LEU A N 1
ATOM 1558 C CA . LEU A 1 190 ? 2.552 -5.611 -20.554 1.00 87.94 190 LEU A CA 1
ATOM 1559 C C . LEU A 1 190 ? 2.934 -6.945 -21.199 1.00 87.94 190 LEU A C 1
ATOM 1561 O O . LEU A 1 190 ? 2.071 -7.674 -21.681 1.00 87.94 190 LEU A O 1
ATOM 1565 N N . THR A 1 191 ? 4.231 -7.240 -21.272 1.00 88.12 191 THR A N 1
ATOM 1566 C CA . THR A 1 191 ? 4.749 -8.327 -22.118 1.00 88.12 191 THR A CA 1
ATOM 1567 C C . THR A 1 191 ? 5.286 -9.512 -21.329 1.00 88.12 191 THR A C 1
ATOM 1569 O O . THR A 1 191 ? 5.493 -10.574 -21.912 1.00 88.12 191 THR A O 1
ATOM 1572 N N . GLN A 1 192 ? 5.552 -9.327 -20.034 1.00 84.12 192 GLN A N 1
ATOM 1573 C CA . GLN A 1 192 ? 6.316 -10.235 -19.169 1.00 84.12 192 GLN A CA 1
ATOM 1574 C C . GLN A 1 192 ? 7.706 -10.586 -19.730 1.00 84.12 192 GLN A C 1
ATOM 1576 O O . GLN A 1 192 ? 8.313 -11.579 -19.336 1.00 84.12 192 GLN A O 1
ATOM 1581 N N . ARG A 1 193 ? 8.224 -9.769 -20.657 1.00 87.44 193 ARG A N 1
ATOM 1582 C CA . ARG A 1 193 ? 9.553 -9.912 -21.257 1.00 87.44 193 ARG A CA 1
ATOM 1583 C C . ARG A 1 193 ? 10.445 -8.807 -20.731 1.00 87.44 193 ARG A C 1
ATOM 1585 O O . ARG A 1 193 ? 10.147 -7.626 -20.911 1.00 87.44 193 ARG A O 1
ATOM 1592 N N . ASP A 1 194 ? 11.511 -9.210 -20.063 1.00 88.31 194 ASP A N 1
ATOM 1593 C CA . ASP A 1 194 ? 12.492 -8.295 -19.502 1.00 88.31 194 ASP A CA 1
ATOM 1594 C C . ASP A 1 194 ? 13.496 -7.830 -20.579 1.00 88.31 194 ASP A C 1
ATOM 1596 O O . ASP A 1 194 ? 13.408 -8.211 -21.753 1.00 88.31 194 ASP A O 1
ATOM 1600 N N . ASP A 1 195 ? 14.436 -6.966 -20.205 1.00 89.25 195 ASP A N 1
ATOM 1601 C CA . ASP A 1 195 ? 15.412 -6.402 -21.139 1.00 89.25 195 ASP A CA 1
ATOM 1602 C C . ASP A 1 195 ? 16.746 -7.153 -21.174 1.00 89.25 195 ASP A C 1
ATOM 1604 O O . ASP A 1 195 ? 17.668 -6.716 -21.862 1.00 89.25 195 ASP A O 1
ATOM 1608 N N . THR A 1 196 ? 16.860 -8.305 -20.504 1.00 85.56 196 THR A N 1
ATOM 1609 C CA . THR A 1 196 ? 18.128 -9.046 -20.399 1.00 85.56 196 THR A CA 1
ATOM 1610 C C . THR A 1 196 ? 18.707 -9.404 -21.772 1.00 85.56 196 THR A C 1
ATOM 1612 O O . THR A 1 196 ? 19.914 -9.307 -21.972 1.00 85.56 196 THR A O 1
ATOM 1615 N N . ASN A 1 197 ? 17.847 -9.749 -22.735 1.00 78.62 197 ASN A N 1
ATOM 1616 C CA . ASN A 1 197 ? 18.245 -10.103 -24.104 1.00 78.62 197 ASN A CA 1
ATOM 1617 C C . ASN A 1 197 ? 18.074 -8.954 -25.116 1.00 78.62 197 ASN A C 1
ATOM 1619 O O . ASN A 1 197 ? 18.164 -9.177 -26.323 1.00 78.62 197 ASN A O 1
ATOM 1623 N N . SER A 1 198 ? 17.787 -7.733 -24.657 1.00 73.25 198 SER A N 1
ATOM 1624 C CA . SER A 1 198 ? 17.641 -6.583 -25.553 1.00 73.25 198 SER A CA 1
ATOM 1625 C C . SER A 1 198 ? 19.016 -6.044 -25.949 1.00 73.25 198 SER A C 1
ATOM 1627 O O . SER A 1 198 ? 19.891 -5.864 -25.105 1.00 73.25 198 SER A O 1
ATOM 1629 N N . LEU A 1 199 ? 19.214 -5.776 -27.241 1.00 63.06 199 LEU A N 1
ATOM 1630 C CA . LEU A 1 199 ? 20.413 -5.094 -27.729 1.00 63.06 199 LEU A CA 1
ATOM 1631 C C . LEU A 1 199 ? 20.361 -3.611 -27.339 1.00 63.06 199 LEU A C 1
ATOM 1633 O O . LEU A 1 199 ? 19.283 -3.021 -27.275 1.00 63.06 199 LEU A O 1
ATOM 1637 N N . ALA A 1 200 ? 21.526 -2.998 -27.114 1.00 61.91 200 ALA A N 1
ATOM 1638 C CA . ALA A 1 200 ? 21.604 -1.562 -26.869 1.00 61.91 200 ALA A CA 1
ATOM 1639 C C . ALA A 1 200 ? 20.994 -0.784 -28.045 1.00 61.91 200 ALA A C 1
ATOM 1641 O O . ALA A 1 200 ? 21.369 -0.982 -29.205 1.00 61.91 200 ALA A O 1
ATOM 1642 N N . GLU A 1 201 ? 20.064 0.122 -27.744 1.00 58.00 201 GLU A N 1
ATOM 1643 C CA . GLU A 1 201 ? 19.576 1.071 -28.736 1.00 58.00 201 GLU A CA 1
ATOM 1644 C C . GLU A 1 201 ? 20.713 2.034 -29.062 1.00 58.00 201 GLU A C 1
ATOM 1646 O O . GLU A 1 201 ? 21.152 2.819 -28.220 1.00 58.00 201 GLU A O 1
ATOM 1651 N N . LYS A 1 202 ? 21.205 1.989 -30.303 1.00 48.72 202 LYS A N 1
ATOM 1652 C CA . LYS A 1 202 ? 22.114 3.032 -30.781 1.00 48.72 202 LYS A CA 1
ATOM 1653 C C . LYS A 1 202 ? 21.378 4.369 -30.647 1.00 48.72 202 LYS A C 1
ATOM 1655 O O . LYS A 1 202 ? 20.248 4.457 -31.135 1.00 48.72 202 LYS A O 1
ATOM 1660 N N . PRO A 1 203 ? 21.976 5.399 -30.017 1.00 46.16 203 PRO A N 1
ATOM 1661 C CA . PRO A 1 203 ? 21.325 6.691 -29.869 1.00 46.16 203 PRO A CA 1
ATOM 1662 C C . PRO A 1 203 ? 20.909 7.186 -31.251 1.00 46.16 203 PRO A C 1
ATOM 1664 O O . PRO A 1 203 ? 21.741 7.421 -32.133 1.00 46.16 203 PRO A O 1
ATOM 1667 N N . ASN A 1 204 ? 19.599 7.281 -31.461 1.00 45.97 204 ASN A N 1
ATOM 1668 C CA . ASN A 1 204 ? 19.055 7.701 -32.733 1.00 45.97 204 ASN A CA 1
ATOM 1669 C C . ASN A 1 204 ? 19.264 9.217 -32.827 1.00 45.97 204 ASN A C 1
ATOM 1671 O O . ASN A 1 204 ? 18.482 9.991 -32.280 1.00 45.97 204 ASN A O 1
ATOM 1675 N N . LYS A 1 205 ? 20.336 9.656 -33.505 1.00 47.38 205 LYS A N 1
ATOM 1676 C CA . LYS A 1 205 ? 20.701 11.079 -33.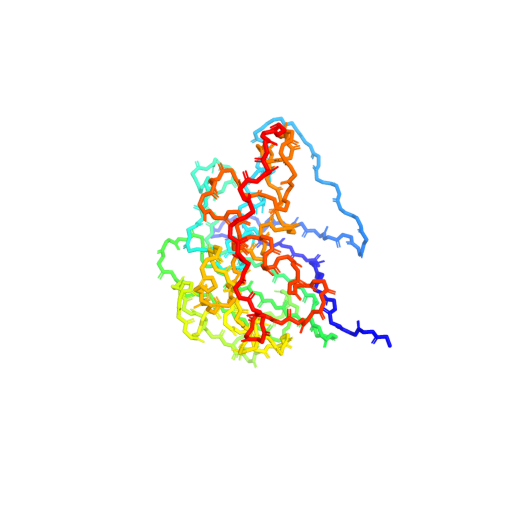704 1.00 47.38 205 LYS A CA 1
ATOM 1677 C C . LYS A 1 205 ? 19.618 11.922 -34.418 1.00 47.38 205 LYS A C 1
ATOM 1679 O O . LYS A 1 205 ? 19.870 13.077 -34.746 1.00 47.38 205 LYS A O 1
ATOM 1684 N N . LYS A 1 206 ? 18.434 11.363 -34.695 1.00 43.28 206 LYS A N 1
ATOM 1685 C CA . LYS A 1 206 ? 17.337 11.985 -35.449 1.00 43.28 206 LYS A CA 1
ATOM 1686 C C . LYS A 1 206 ? 15.994 12.077 -34.711 1.00 43.28 206 LYS A C 1
ATOM 1688 O O . LYS A 1 206 ? 14.998 12.377 -35.358 1.00 43.28 206 LYS A O 1
ATOM 1693 N N . ALA A 1 207 ? 15.928 11.897 -33.394 1.00 39.34 207 ALA A N 1
ATOM 1694 C CA . ALA A 1 207 ? 14.726 12.298 -32.655 1.00 39.34 207 ALA A CA 1
ATOM 1695 C C . ALA A 1 207 ? 14.812 13.797 -32.319 1.00 39.34 207 ALA A C 1
ATOM 1697 O O . ALA A 1 207 ? 15.222 14.183 -31.227 1.00 39.34 207 ALA A O 1
ATOM 1698 N N . ARG A 1 208 ? 14.501 14.647 -33.308 1.00 39.62 208 ARG A N 1
ATOM 1699 C CA . ARG A 1 208 ? 14.159 16.052 -33.055 1.00 39.62 208 ARG A CA 1
ATOM 1700 C C . ARG A 1 208 ? 12.893 16.079 -32.193 1.00 39.62 208 ARG A C 1
ATOM 1702 O O . ARG A 1 208 ? 11.977 15.306 -32.449 1.00 39.62 208 ARG A O 1
ATOM 1709 N N . TYR A 1 209 ? 12.935 16.940 -31.183 1.00 36.62 209 TYR A N 1
ATOM 1710 C CA . TYR A 1 209 ? 11.885 17.315 -30.240 1.00 36.62 209 TYR A CA 1
ATOM 1711 C C . TYR A 1 209 ? 10.454 17.171 -30.785 1.00 36.62 209 TYR A C 1
ATOM 1713 O O . TYR A 1 209 ? 10.163 17.651 -31.882 1.00 36.62 209 TYR A O 1
ATOM 1721 N N . PHE A 1 210 ? 9.594 16.544 -29.979 1.00 33.91 210 PHE A N 1
ATOM 1722 C CA . PHE A 1 210 ? 8.176 16.891 -29.904 1.00 33.91 210 PHE A CA 1
ATOM 1723 C C . PHE A 1 210 ? 8.012 17.908 -28.778 1.00 33.91 210 PHE A C 1
ATOM 1725 O O . PHE A 1 210 ? 8.723 17.735 -27.757 1.00 33.91 210 PHE A O 1
#

Radius of gyration: 19.2 Å; chains: 1; bounding box: 40×38×58 Å

Organism: Shigella sonnei (NCBI:txid624)

pLDDT: mean 84.91, std 13.08, range [33.91, 98.06]

Foldseek 3Di:
DPLADKFWAKKWWDFDVDDIDMDGADPPDDDDDDDPLPCPLQVLQVVLVLLQDLARPPCPRPVNPGTFKMKIWIDGSNFTKMWIDTSDNDAWIWIFRDDPVPDDPVGTDATADSDLPDCRTSQVVSCVVVVLNAAWFAQDLQRDTDRQGCSLVVLLVRPDPVRVPDPDDSLADPDNSRRRRSVQNVVCVVPVDHCPVPDRHDPPPPPDDD